Protein 3LJN (pdb70)

Foldseek 3Di:
DLVVLVQLLVCLLVLNLVSNVVSVVVPNQQLDADPQSDGSLLNNLQRPNLPSNLQSLQRDDHPGDHLQHDSLLNNLCVDLSSNVSNLNSVVNNPDQQNPQLDKTQHFDQQQQPGGDTAGIGGNLLSLLRNPDSSLVVLSSQLSNHAQLRQTPQQGGSCPVCVVVVSNNVSVSHPPLVRHDQVGAGPQRHTVLNPCLLVVVVVVVCCVCPRDQQQTNVRDTSLLSDLLSFAVVNLVSLVRPDLVCLCVDPQDDSAAGNLVPHDHHDVDDPDDDVRNVHSRVSSNVSSVVSSVD

Sequence (292 aa):
SDDENEKIHVAARKGQTDEVRRLIETGVSPTIQNRFGCTALHLACKFGCVDTAKYLASVGEVHSLWHGQKPIHLAVANKTDLVVALVEGAKERGQPESLLNECDEREVNEIGSHVKHCKGQTALHWCVGLGPEYLEIKILVQLGASPTAKDKADETPLRAEFRNREALDLDTVPSKSSLRLDYANKQGNSHLHWAILINWEDVARFVEGIDVNEDNEHTVPLYLSVRAAVLLTKELLQKTDVFLIQACPYHNGTTVLPDRVVWLDFVPAAADPSKQEVLQLLQEKLDEVVRS

Solvent-accessible surface area: 14336 Å² total

B-factor: mean 52.55, std 11.76, range [35.55, 120.52]

Radius of gyration: 24.91 Å; Cα contacts (8 Å, |Δi|>4): 444; chains: 1; bounding box: 44×42×80 Å

InterPro domains:
  IPR002110 Ankyrin repeat [PF12796] (20-103)
  IPR002110 Ankyrin repeat [PF12796] (113-189)
  IPR002110 Ankyrin repeat [PS50088] (15-47)
  IPR002110 Ankyrin repeat [PS50088] (133-167)
  IPR002110 Ankyrin repeat [PS50088] (206-238)
  IPR002110 Ankyrin repeat [SM00248] (15-44)
  IPR002110 Ankyrin repeat [SM00248] (48-76)
  IPR002110 Ankyrin repeat [SM00248] (79-108)
  IPR002110 Ankyrin repeat [SM00248] (133-164)
  IPR002110 Ankyrin repeat [SM00248] (168-197)
  IPR002110 Ankyrin repeat [SM00248] (206-235)
  IPR036770 Ankyrin repeat-containing domain superfamily [G3DSA:1.25.40.20] (1-315)
  IPR036770 Ankyrin repeat-containing domain superfamily [SSF48403] (11-260)

CATH classification: 1.25.40.20

Structure (mmCIF, N/CA/C/O backbone):
data_3LJN
#
_entry.id   3LJN
#
_cell.length_a   57.293
_cell.length_b   85.656
_cell.length_c   76.814
_cell.angle_alpha   90.000
_cell.angle_beta   90.000
_cell.angle_gamma   90.000
#
_symmetry.space_group_name_H-M   'P 21 21 2'
#
loop_
_atom_site.group_PDB
_atom_site.id
_atom_site.type_symbol
_atom_site.label_atom_id
_atom_site.label_alt_id
_atom_site.label_comp_id
_atom_site.label_asym_id
_atom_site.label_entity_id
_atom_site.label_seq_id
_atom_site.pdbx_PDB_ins_code
_atom_site.Cartn_x
_atom_site.Cartn_y
_atom_site.Cartn_z
_atom_site.occupancy
_atom_site.B_iso_or_equiv
_atom_site.auth_seq_id
_atom_site.auth_comp_id
_atom_site.auth_asym_id
_atom_site.auth_atom_id
_atom_site.pdbx_PDB_model_num
ATOM 1 N N . SER A 1 16 ? 12.424 7.897 78.592 1.00 93.17 12 SER A N 1
ATOM 2 C CA . SER A 1 16 ? 11.421 6.797 78.670 1.00 89.97 12 SER A CA 1
ATOM 3 C C . SER A 1 16 ? 11.222 6.172 77.269 1.00 85.37 12 SER A C 1
ATOM 4 O O . SER A 1 16 ? 12.024 5.323 76.846 1.00 83.15 12 SER A O 1
ATOM 7 N N . ASP A 1 17 ? 10.168 6.578 76.556 1.00 86.87 13 ASP A N 1
ATOM 8 C CA . ASP A 1 17 ? 10.018 6.238 75.136 1.00 86.88 13 ASP A CA 1
ATOM 9 C C . ASP A 1 17 ? 11.116 6.966 74.341 1.00 85.12 13 ASP A C 1
ATOM 10 O O . ASP A 1 17 ? 11.714 6.395 73.421 1.00 82.89 13 ASP A O 1
ATOM 15 N N . ASP A 1 18 ? 11.373 8.225 74.713 1.00 88.33 14 ASP A N 1
ATOM 16 C CA . ASP A 1 18 ? 12.326 9.093 74.002 1.00 90.75 14 ASP A CA 1
ATOM 17 C C . ASP A 1 18 ? 13.780 8.688 74.258 1.00 86.94 14 ASP A C 1
ATOM 18 O O . ASP A 1 18 ? 14.665 8.980 73.453 1.00 87.71 14 ASP A O 1
ATOM 23 N N . GLU A 1 19 ? 14.018 8.014 75.380 1.00 85.37 15 GLU A N 1
ATOM 24 C CA . GLU A 1 19 ? 15.334 7.469 75.689 1.00 85.46 15 GLU A CA 1
ATOM 25 C C . GLU A 1 19 ? 15.640 6.243 74.840 1.00 79.91 15 GLU A C 1
ATOM 26 O O . GLU A 1 19 ? 16.793 5.863 74.705 1.00 80.73 15 GLU A O 1
ATOM 32 N N . ASN A 1 20 ? 14.608 5.626 74.275 1.00 77.10 16 ASN A N 1
ATOM 33 C CA . ASN A 1 20 ? 14.781 4.469 73.400 1.00 75.34 16 ASN A CA 1
ATOM 34 C C . ASN A 1 20 ? 14.945 4.849 71.935 1.00 74.54 16 ASN A C 1
ATOM 35 O O . ASN A 1 20 ? 15.763 4.257 71.236 1.00 73.49 16 ASN A O 1
ATOM 48 N N . GLU A 1 22 ? 16.282 7.388 70.922 1.00 79.13 18 GLU A N 1
ATOM 49 C CA . GLU A 1 22 ? 17.622 7.944 70.837 1.00 81.70 18 GLU A CA 1
ATOM 50 C C . GLU A 1 22 ? 18.633 6.876 70.511 1.00 77.76 18 GLU A C 1
ATOM 51 O O . GLU A 1 22 ? 19.532 7.106 69.711 1.00 79.34 18 GLU A O 1
ATOM 57 N N . LYS A 1 23 ? 18.485 5.712 71.136 1.00 74.81 19 LYS A N 1
ATOM 58 C CA . LYS A 1 23 ? 19.401 4.597 70.913 1.00 74.25 19 LYS A CA 1
ATOM 59 C C . LYS A 1 23 ? 19.291 4.033 69.502 1.00 72.14 19 LYS A C 1
ATOM 60 O O . LYS A 1 23 ? 20.293 3.756 68.857 1.00 72.64 19 LYS A O 1
ATOM 66 N N . ILE A 1 24 ? 18.068 3.870 69.030 1.00 72.18 20 ILE A N 1
ATOM 67 C CA . ILE A 1 24 ? 17.838 3.194 67.766 1.00 74.49 20 ILE A CA 1
ATOM 68 C C . ILE A 1 24 ? 18.292 4.047 66.568 1.00 76.04 20 ILE A C 1
ATOM 69 O O . ILE A 1 24 ? 18.888 3.537 65.625 1.00 77.47 20 ILE A O 1
ATOM 74 N N . HIS A 1 25 ? 18.025 5.345 66.625 1.00 37.61 21 HIS A N 1
ATOM 75 C CA . HIS A 1 25 ? 18.496 6.308 65.628 1.00 37.35 21 HIS A CA 1
ATOM 76 C C . HIS A 1 25 ? 20.039 6.374 65.559 1.00 38.18 21 HIS A C 1
ATOM 77 O O . HIS A 1 25 ? 20.631 6.488 64.478 1.00 38.11 21 HIS A O 1
ATOM 84 N N . VAL A 1 26 ? 20.686 6.351 66.715 1.00 39.31 22 VAL A N 1
ATOM 85 C CA . VAL A 1 26 ? 22.141 6.353 66.775 1.00 40.60 22 VAL A CA 1
ATOM 86 C C . VAL A 1 26 ? 22.715 5.137 66.069 1.00 40.58 22 VAL A C 1
ATOM 87 O O . VAL A 1 26 ? 23.672 5.234 65.301 1.00 41.21 22 VAL A O 1
ATOM 91 N N . ALA A 1 27 ? 22.123 3.987 66.361 1.00 40.15 23 ALA A N 1
ATOM 92 C CA . ALA A 1 27 ? 22.582 2.719 65.839 1.00 40.42 23 ALA A CA 1
ATOM 93 C C . ALA A 1 27 ? 22.358 2.683 64.335 1.00 39.54 23 ALA A C 1
ATOM 94 O O . ALA A 1 27 ? 23.227 2.229 63.580 1.00 40.26 23 ALA A O 1
ATOM 96 N N . ALA A 1 28 ? 21.199 3.175 63.897 1.00 38.31 24 ALA A N 1
ATOM 97 C CA . ALA A 1 28 ? 20.901 3.269 62.467 1.00 37.74 24 ALA A CA 1
ATOM 98 C C . ALA A 1 28 ? 21.963 4.124 61.782 1.00 38.41 24 ALA A C 1
ATOM 99 O O . ALA A 1 28 ? 22.536 3.755 60.760 1.00 38.93 24 ALA A O 1
ATOM 101 N N . ARG A 1 29 ? 22.252 5.266 62.366 1.00 38.73 25 ARG A N 1
ATOM 102 C CA . ARG A 1 29 ? 23.252 6.149 61.802 1.00 39.71 25 ARG A CA 1
ATOM 103 C C . ARG A 1 29 ? 24.610 5.468 61.622 1.00 41.20 25 ARG A C 1
ATOM 104 O O . ARG A 1 29 ? 25.298 5.711 60.628 1.00 42.04 25 ARG A O 1
ATOM 112 N N . LYS A 1 30 ? 24.990 4.614 62.575 1.00 41.82 26 LYS A N 1
ATOM 113 C CA . LYS A 1 30 ? 26.315 3.985 62.571 1.00 43.68 26 LYS A CA 1
ATOM 114 C C . LYS A 1 30 ? 26.397 2.630 61.844 1.00 43.84 26 LYS A C 1
ATOM 115 O O . LYS A 1 30 ? 27.466 2.014 61.803 1.00 45.62 26 LYS A O 1
ATOM 121 N N . GLY A 1 31 ? 25.292 2.180 61.248 1.00 42.34 27 GLY A N 1
ATOM 122 C CA . GLY A 1 31 ? 25.262 0.890 60.563 1.00 42.69 27 GLY A CA 1
ATOM 123 C C . GLY A 1 31 ? 25.432 -0.259 61.541 1.00 43.40 27 GLY A C 1
ATOM 124 O O . GLY A 1 31 ? 26.169 -1.219 61.279 1.00 44.89 27 GLY A O 1
ATOM 125 N N . GLN A 1 32 ? 24.751 -0.142 62.681 1.00 42.60 28 GLN A N 1
ATOM 126 C CA . GLN A 1 32 ? 24.804 -1.132 63.743 1.00 43.38 28 GLN A CA 1
ATOM 127 C C . GLN A 1 32 ? 23.535 -2.008 63.675 1.00 42.38 28 GLN A C 1
ATOM 128 O O . GLN A 1 32 ? 22.606 -1.858 64.479 1.00 41.59 28 GLN A O 1
ATOM 134 N N . THR A 1 33 ? 23.509 -2.918 62.697 1.00 42.77 29 THR A N 1
ATOM 135 C CA . THR A 1 33 ? 22.334 -3.766 62.445 1.00 42.24 29 THR A CA 1
ATOM 136 C C . THR A 1 33 ? 22.073 -4.689 63.613 1.00 42.95 29 THR A C 1
ATOM 137 O O . THR A 1 33 ? 20.935 -4.859 64.050 1.00 42.31 29 THR A O 1
ATOM 141 N N . ASP A 1 34 ? 23.147 -5.324 64.073 1.00 44.62 30 ASP A N 1
ATOM 142 C CA . ASP A 1 34 ? 23.175 -6.058 65.332 1.00 45.73 30 ASP A CA 1
ATOM 143 C C . ASP A 1 34 ? 22.339 -5.316 66.362 1.00 44.69 30 ASP A C 1
ATOM 144 O O . ASP A 1 34 ? 21.333 -5.820 66.831 1.00 44.55 30 ASP A O 1
ATOM 149 N N . GLU A 1 35 ? 22.739 -4.082 66.648 1.00 44.19 31 GLU A N 1
ATOM 150 C CA . GLU A 1 35 ? 22.223 -3.323 67.786 1.00 43.83 31 GLU A CA 1
ATOM 151 C C . GLU A 1 35 ? 20.794 -2.850 67.578 1.00 42.20 31 GLU A C 1
ATOM 152 O O . GLU A 1 35 ? 20.054 -2.735 68.538 1.00 42.29 31 GLU A O 1
ATOM 158 N N . VAL A 1 36 ? 20.432 -2.580 66.324 1.00 41.06 32 VAL A N 1
ATOM 159 C CA . VAL A 1 36 ? 19.061 -2.218 65.905 1.00 39.84 32 VAL A CA 1
ATOM 160 C C . VAL A 1 36 ? 18.085 -3.402 66.004 1.00 40.32 32 VAL A C 1
ATOM 161 O O . VAL A 1 36 ? 16.959 -3.260 66.481 1.00 40.14 32 VAL A O 1
ATOM 165 N N . ARG A 1 37 ? 18.526 -4.563 65.522 1.00 41.21 33 ARG A N 1
ATOM 166 C CA . ARG A 1 37 ? 17.772 -5.806 65.640 1.00 42.15 33 ARG A CA 1
ATOM 167 C C . ARG A 1 37 ? 17.451 -6.069 67.098 1.00 42.98 33 ARG A C 1
ATOM 168 O O . ARG A 1 37 ? 16.338 -6.425 67.456 1.00 43.36 33 ARG A O 1
ATOM 176 N N . ARG A 1 38 ? 18.476 -5.913 67.926 1.00 43.63 34 ARG A N 1
ATOM 177 C CA . ARG A 1 38 ? 18.381 -6.124 69.352 1.00 44.79 34 ARG A CA 1
ATOM 178 C C . ARG A 1 38 ? 17.321 -5.211 69.966 1.00 44.12 34 ARG A C 1
ATOM 179 O O . ARG A 1 38 ? 16.504 -5.660 70.747 1.00 45.05 34 ARG A O 1
ATOM 187 N N . LEU A 1 39 ? 17.317 -3.937 69.604 1.00 42.77 35 LEU A N 1
ATOM 188 C CA . LEU A 1 39 ? 16.338 -3.012 70.148 1.00 42.38 35 LEU A CA 1
ATOM 189 C C . LEU A 1 39 ? 14.907 -3.388 69.716 1.00 42.24 35 LEU A C 1
ATOM 190 O O . LEU A 1 39 ? 13.963 -3.299 70.506 1.00 42.98 35 LEU A O 1
ATOM 195 N N . ILE A 1 40 ? 14.766 -3.819 68.464 1.00 41.64 36 ILE A N 1
ATOM 196 C CA . ILE A 1 40 ? 13.472 -4.185 67.890 1.00 41.83 36 ILE A CA 1
ATOM 197 C C . ILE A 1 40 ? 12.942 -5.521 68.420 1.00 43.52 36 ILE A C 1
ATOM 198 O O . ILE A 1 40 ? 11.763 -5.648 68.705 1.00 44.36 36 ILE A O 1
ATOM 203 N N . GLU A 1 41 ? 13.805 -6.517 68.545 1.00 44.32 37 GLU A N 1
ATOM 204 C CA . GLU A 1 41 ? 13.415 -7.755 69.209 1.00 46.23 37 GLU A CA 1
ATOM 205 C C . GLU A 1 41 ? 12.893 -7.481 70.618 1.00 47.20 37 GLU A C 1
ATOM 206 O O . GLU A 1 41 ? 11.883 -8.040 71.013 1.00 48.62 37 GLU A O 1
ATOM 212 N N . THR A 1 42 ? 13.559 -6.602 71.356 1.00 46.72 38 THR A N 1
ATOM 213 C CA . THR A 1 42 ? 13.104 -6.230 72.693 1.00 47.85 38 THR A CA 1
ATOM 214 C C . THR A 1 42 ? 11.941 -5.202 72.706 1.00 47.37 38 THR A C 1
ATOM 215 O O . THR A 1 42 ? 11.536 -4.737 73.769 1.00 48.41 38 THR A O 1
ATOM 219 N N . GLY A 1 43 ? 11.419 -4.835 71.539 1.00 46.11 39 GLY A N 1
ATOM 220 C CA . GLY A 1 43 ? 10.135 -4.147 71.460 1.00 46.27 39 GLY A CA 1
ATOM 221 C C . GLY A 1 43 ? 10.128 -2.637 71.311 1.00 45.01 39 GLY A C 1
ATOM 222 O O . GLY A 1 43 ? 9.119 -1.997 71.598 1.00 45.67 39 GLY A O 1
ATOM 223 N N . VAL A 1 44 ? 11.239 -2.054 70.879 1.00 43.52 40 VAL A N 1
ATOM 224 C CA . VAL A 1 44 ? 11.241 -0.656 70.422 1.00 42.33 40 VAL A CA 1
ATOM 225 C C . VAL A 1 44 ? 10.606 -0.626 69.031 1.00 41.56 40 VAL A C 1
ATOM 226 O O . VAL A 1 44 ? 11.094 -1.302 68.119 1.00 41.00 40 VAL A O 1
ATOM 230 N N . SER A 1 45 ? 9.531 0.125 68.835 1.00 41.84 41 SER A N 1
ATOM 231 C CA . SER A 1 45 ? 8.908 0.128 67.506 1.00 41.51 41 SER A CA 1
ATOM 232 C C . SER A 1 45 ? 9.862 0.723 66.452 1.00 39.91 41 SER A C 1
ATOM 233 O O . SER A 1 45 ? 10.428 1.794 66.667 1.00 39.21 41 SER A O 1
ATOM 236 N N . PRO A 1 46 ? 10.018 0.047 65.302 1.00 39.64 42 PRO A N 1
ATOM 237 C CA . PRO A 1 46 ? 10.980 0.468 64.281 1.00 38.48 42 PRO A CA 1
ATOM 238 C C . PRO A 1 46 ? 10.785 1.882 63.760 1.00 37.93 42 PRO A C 1
ATOM 239 O O . PRO A 1 46 ? 11.766 2.580 63.529 1.00 37.10 42 PRO A O 1
ATOM 243 N N . THR A 1 47 ? 9.531 2.283 63.568 1.00 38.70 43 THR A N 1
ATOM 244 C CA . THR A 1 47 ? 9.197 3.529 62.883 1.00 38.58 43 THR A CA 1
ATOM 245 C C . THR A 1 47 ? 9.044 4.727 63.842 1.00 38.69 43 THR A C 1
ATOM 246 O O . THR A 1 47 ? 8.293 5.662 63.563 1.00 39.29 43 THR A O 1
ATOM 250 N N . ILE A 1 48 ? 9.777 4.708 64.951 1.00 38.40 44 ILE A N 1
ATOM 251 C CA . ILE A 1 48 ? 9.617 5.693 66.013 1.00 38.94 44 ILE A CA 1
ATOM 252 C C . ILE A 1 48 ? 10.330 7.006 65.635 1.00 38.38 44 ILE A C 1
ATOM 253 O O . ILE A 1 48 ? 11.494 6.999 65.230 1.00 37.51 44 ILE A O 1
ATOM 258 N N . GLN A 1 49 ? 9.625 8.130 65.776 1.00 39.18 45 GLN A N 1
ATOM 259 C CA . GLN A 1 49 ? 10.074 9.388 65.173 1.00 38.97 45 GLN A CA 1
ATOM 260 C C . GLN A 1 49 ? 10.568 10.399 66.180 1.00 39.57 45 GLN A C 1
ATOM 261 O O . GLN A 1 49 ? 10.306 10.280 67.369 1.00 40.40 45 GLN A O 1
ATOM 267 N N . ASN A 1 50 ? 11.342 11.362 65.672 1.00 39.37 46 ASN A N 1
ATOM 268 C CA . ASN A 1 50 ? 11.841 12.470 66.452 1.00 40.26 46 ASN A CA 1
ATOM 269 C C . ASN A 1 50 ? 11.045 13.659 65.991 1.00 41.23 46 ASN A C 1
ATOM 270 O O . ASN A 1 50 ? 10.340 13.537 65.011 1.00 41.05 46 ASN A O 1
ATOM 275 N N . ARG A 1 51 ? 11.138 14.798 66.670 1.00 42.55 47 ARG A N 1
ATOM 276 C CA . ARG A 1 51 ? 10.211 15.913 66.396 1.00 43.94 47 ARG A CA 1
ATOM 277 C C . ARG A 1 51 ? 10.081 16.342 64.926 1.00 43.64 47 ARG A C 1
ATOM 278 O O . ARG A 1 51 ? 9.093 16.963 64.578 1.00 44.83 47 ARG A O 1
ATOM 286 N N . PHE A 1 52 ? 11.064 16.004 64.084 1.00 42.36 48 PHE A N 1
ATOM 287 C CA . PHE A 1 52 ? 11.049 16.307 62.637 1.00 42.22 48 PHE A CA 1
ATOM 288 C C . PHE A 1 52 ? 10.546 15.153 61.756 1.00 41.29 48 PHE A C 1
ATOM 289 O O . PHE A 1 52 ? 10.713 15.179 60.535 1.00 41.15 48 PHE A O 1
ATOM 297 N N . GLY A 1 53 ? 9.950 14.139 62.362 1.00 40.94 49 GLY A N 1
ATOM 298 C CA . GLY A 1 53 ? 9.510 12.974 61.617 1.00 40.35 49 GLY A CA 1
ATOM 299 C C . GLY A 1 53 ? 10.622 12.109 61.044 1.00 39.00 49 GLY A C 1
ATOM 300 O O . GLY A 1 53 ? 10.387 11.319 60.138 1.00 38.78 49 GLY A O 1
ATOM 301 N N . CYS A 1 54 ? 11.836 12.239 61.561 1.00 38.43 50 CYS A N 1
ATOM 302 C CA . CYS A 1 54 ? 12.926 11.365 61.129 1.00 37.49 50 CYS A CA 1
ATOM 303 C C . CYS A 1 54 ? 12.827 10.018 61.847 1.00 36.93 50 CYS A C 1
ATOM 304 O O . CYS A 1 54 ? 12.433 9.955 63.018 1.00 37.23 50 CYS A O 1
ATOM 307 N N . THR A 1 55 ? 13.158 8.950 61.125 1.00 36.41 51 THR A N 1
ATOM 308 C CA . THR A 1 55 ? 13.142 7.601 61.674 1.00 36.10 51 THR A CA 1
ATOM 309 C C . THR A 1 55 ? 14.433 6.907 61.316 1.00 35.69 51 THR A C 1
ATOM 310 O O . THR A 1 55 ? 15.218 7.406 60.509 1.00 35.71 51 THR A O 1
ATOM 314 N N . ALA A 1 56 ? 14.637 5.736 61.901 1.00 35.60 52 ALA A N 1
ATOM 315 C CA . ALA A 1 56 ? 15.859 4.984 61.699 1.00 35.55 52 ALA A CA 1
ATOM 316 C C . ALA A 1 56 ? 16.128 4.781 60.233 1.00 35.62 52 ALA A C 1
ATOM 317 O O . ALA A 1 56 ? 17.253 4.917 59.794 1.00 35.83 52 ALA A O 1
ATOM 319 N N . LEU A 1 57 ? 15.099 4.451 59.472 1.00 35.79 53 LEU A N 1
ATOM 320 C CA . LEU A 1 57 ? 15.302 4.129 58.074 1.00 36.22 53 LEU A CA 1
ATOM 321 C C . LEU A 1 57 ? 15.749 5.356 57.264 1.00 36.40 53 LEU A C 1
ATOM 322 O O . LEU A 1 57 ? 16.661 5.270 56.447 1.00 36.84 53 LEU A O 1
ATOM 327 N N . HIS A 1 58 ? 15.110 6.498 57.488 1.00 36.33 54 HIS A N 1
ATOM 328 C CA . HIS A 1 58 ? 15.560 7.732 56.876 1.00 36.70 54 HIS A CA 1
ATOM 329 C C . HIS A 1 58 ? 17.072 7.863 57.061 1.00 36.76 54 HIS A C 1
ATOM 330 O O . HIS A 1 58 ? 17.797 8.151 56.111 1.00 37.43 54 HIS A O 1
ATOM 337 N N . LEU A 1 59 ? 17.524 7.642 58.297 1.00 36.39 55 LEU A N 1
ATOM 338 C CA . LEU A 1 59 ? 18.937 7.821 58.680 1.00 36.83 55 LEU A CA 1
ATOM 339 C C . LEU A 1 59 ? 19.869 6.777 58.076 1.00 37.31 55 LEU A C 1
ATOM 340 O O . LEU A 1 59 ? 20.997 7.086 57.700 1.00 38.20 55 LEU A O 1
ATOM 345 N N . ALA A 1 60 ? 19.400 5.541 58.000 1.00 37.01 56 ALA A N 1
ATOM 346 C CA . ALA A 1 60 ? 20.138 4.494 57.331 1.00 37.72 56 ALA A CA 1
ATOM 347 C C . ALA A 1 60 ? 20.358 4.887 55.872 1.00 38.51 56 ALA A C 1
ATOM 348 O O . ALA A 1 60 ? 21.472 4.788 55.359 1.00 39.58 56 ALA A O 1
ATOM 350 N N . CYS A 1 61 ? 19.309 5.365 55.212 1.00 38.30 57 CYS A N 1
ATOM 351 C CA . CYS A 1 61 ? 19.406 5.731 53.806 1.00 39.33 57 CYS A CA 1
ATOM 352 C C . CYS A 1 61 ? 20.284 6.942 53.545 1.00 40.02 57 CYS A C 1
ATOM 353 O O . CYS A 1 61 ? 20.925 7.035 52.511 1.00 41.31 57 CYS A O 1
ATOM 356 N N . LYS A 1 62 ? 20.316 7.877 54.477 1.00 39.48 58 LYS A N 1
ATOM 357 C CA . LYS A 1 62 ? 21.158 9.041 54.319 1.00 40.42 58 LYS A CA 1
ATOM 358 C C . LYS A 1 62 ? 22.622 8.654 54.449 1.00 41.45 58 LYS A C 1
ATOM 359 O O . LYS A 1 62 ? 23.478 9.220 53.766 1.00 42.93 58 LYS A O 1
ATOM 365 N N . PHE A 1 63 ? 22.904 7.675 55.307 1.00 40.98 59 PHE A N 1
ATOM 366 C CA . PHE A 1 63 ? 24.282 7.376 55.697 1.00 42.20 59 PHE A CA 1
ATOM 367 C C . PHE A 1 63 ? 24.923 6.128 55.070 1.00 43.18 59 PHE A C 1
ATOM 368 O O . PHE A 1 63 ? 26.035 5.763 55.462 1.00 44.41 59 PHE A O 1
ATOM 376 N N . GLY A 1 64 ? 24.281 5.503 54.085 1.00 43.04 60 GLY A N 1
ATOM 377 C CA . GLY A 1 64 ? 24.856 4.309 53.456 1.00 44.28 60 GLY A CA 1
ATOM 378 C C . GLY A 1 64 ? 24.150 3.142 54.090 1.00 43.20 60 GLY A C 1
ATOM 379 O O . GLY A 1 64 ? 22.982 2.919 53.785 1.00 42.29 60 GLY A O 1
ATOM 380 N N . CYS A 1 65 ? 24.823 2.409 54.977 1.00 43.56 61 CYS A N 1
ATOM 381 C CA . CYS A 1 65 ? 24.170 1.379 55.824 1.00 42.64 61 CYS A CA 1
ATOM 382 C C . CYS A 1 65 ? 23.251 0.409 55.070 1.00 42.57 61 CYS A C 1
ATOM 383 O O . CYS A 1 65 ? 22.076 0.234 55.426 1.00 41.37 61 CYS A O 1
ATOM 386 N N . VAL A 1 66 ? 23.803 -0.218 54.031 1.00 44.21 62 VAL A N 1
ATOM 387 C CA . VAL A 1 66 ? 23.036 -1.114 53.163 1.00 44.72 62 VAL A CA 1
ATOM 388 C C . VAL A 1 66 ? 22.294 -2.201 53.938 1.00 44.17 62 VAL A C 1
ATOM 389 O O . VAL A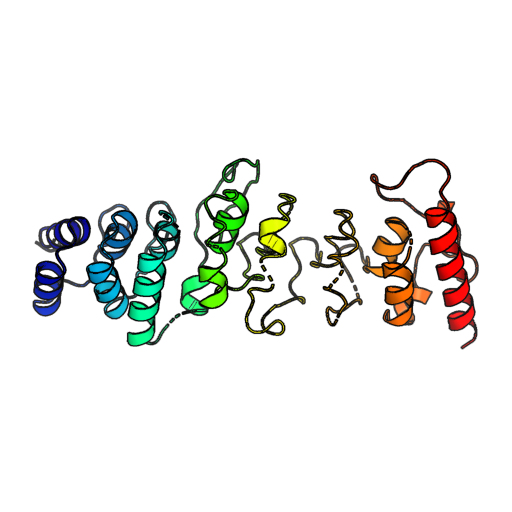 1 66 ? 21.102 -2.410 53.715 1.00 43.65 62 VAL A O 1
ATOM 393 N N . ASP A 1 67 ? 22.994 -2.860 54.860 1.00 44.57 63 ASP A N 1
ATOM 394 C CA . ASP A 1 67 ? 22.459 -4.021 55.583 1.00 44.57 63 ASP A CA 1
ATOM 395 C C . ASP A 1 67 ? 21.418 -3.629 56.640 1.00 42.78 63 ASP A C 1
ATOM 396 O O . ASP A 1 67 ? 20.362 -4.259 56.734 1.00 42.61 63 ASP A O 1
ATOM 401 N N . THR A 1 68 ? 21.704 -2.582 57.413 1.00 41.75 64 THR A N 1
ATOM 402 C CA . THR A 1 68 ? 20.722 -1.977 58.318 1.00 40.26 64 THR A CA 1
ATOM 403 C C . THR A 1 68 ? 19.461 -1.535 57.570 1.00 39.58 64 THR A C 1
ATOM 404 O O . THR A 1 68 ? 18.342 -1.710 58.065 1.00 39.05 64 THR A O 1
ATOM 408 N N . ALA A 1 69 ? 19.641 -0.951 56.383 1.00 39.89 65 ALA A N 1
ATOM 409 C CA . ALA A 1 69 ? 18.513 -0.487 55.568 1.00 39.66 65 ALA A CA 1
ATOM 410 C C . ALA A 1 69 ? 17.675 -1.666 55.107 1.00 40.54 65 ALA A C 1
ATOM 411 O O . ALA A 1 69 ? 16.460 -1.676 55.283 1.00 40.29 65 ALA A O 1
ATOM 413 N N . LYS A 1 70 ? 18.346 -2.663 54.530 1.00 41.90 66 LYS A N 1
ATOM 414 C CA . LYS A 1 70 ? 17.709 -3.911 54.138 1.00 43.17 66 LYS A CA 1
ATOM 415 C C . LYS A 1 70 ? 16.872 -4.472 55.276 1.00 42.69 66 LYS A C 1
ATOM 416 O O . LYS A 1 70 ? 15.710 -4.835 55.080 1.00 43.22 66 LYS A O 1
ATOM 422 N N . TYR A 1 71 ? 17.450 -4.529 56.468 1.00 41.98 67 TYR A N 1
ATOM 423 C CA . TYR A 1 71 ? 16.699 -5.006 57.606 1.00 41.73 67 TYR A CA 1
ATOM 424 C C . TYR A 1 71 ? 15.501 -4.123 57.931 1.00 40.75 67 TYR A C 1
ATOM 425 O O . TYR A 1 71 ? 14.378 -4.599 57.919 1.00 41.40 67 TYR A O 1
ATOM 434 N N . LEU A 1 72 ? 15.729 -2.851 58.234 1.00 39.50 68 LEU A N 1
ATOM 435 C CA . LEU A 1 72 ? 14.621 -1.961 58.650 1.00 38.79 68 LEU A CA 1
ATOM 436 C C . LEU A 1 72 ? 13.486 -1.880 57.613 1.00 39.51 68 LEU A C 1
ATOM 437 O O . LEU A 1 72 ? 12.322 -1.755 57.987 1.00 39.75 68 LEU A O 1
ATOM 442 N N . ALA A 1 73 ? 13.830 -1.956 56.323 1.00 40.18 69 ALA A N 1
ATOM 443 C CA . ALA A 1 73 ? 12.837 -1.972 55.249 1.00 41.35 69 ALA A CA 1
ATOM 444 C C . ALA A 1 73 ? 11.900 -3.183 55.355 1.00 42.78 69 ALA A C 1
ATOM 445 O O . ALA A 1 73 ? 10.749 -3.137 54.924 1.00 43.88 69 ALA A O 1
ATOM 447 N N . SER A 1 74 ? 12.399 -4.267 55.925 1.00 43.08 70 SER A N 1
ATOM 448 C CA . SER A 1 74 ? 11.618 -5.486 56.043 1.00 44.73 70 SER A CA 1
ATOM 449 C C . SER A 1 74 ? 10.679 -5.490 57.256 1.00 44.60 70 SER A C 1
ATOM 450 O O . SER A 1 74 ? 9.761 -6.306 57.328 1.00 46.25 70 SER A O 1
ATOM 453 N N . VAL A 1 75 ? 10.901 -4.594 58.207 1.00 42.98 71 VAL A N 1
ATOM 454 C CA . VAL A 1 75 ? 10.169 -4.642 59.476 1.00 43.06 71 VAL A CA 1
ATOM 455 C C . VAL A 1 75 ? 9.086 -3.568 59.602 1.00 42.97 71 VAL A C 1
ATOM 456 O O . VAL A 1 75 ? 8.128 -3.738 60.365 1.00 43.88 71 VAL A O 1
ATOM 460 N N . GLY A 1 76 ? 9.236 -2.469 58.861 1.00 42.17 72 GLY A N 1
ATOM 461 C CA . GLY A 1 76 ? 8.342 -1.325 59.012 1.00 42.15 72 GLY A CA 1
ATOM 462 C C . GLY A 1 76 ? 8.271 -0.366 57.839 1.00 42.11 72 GLY A C 1
ATOM 463 O O . GLY A 1 76 ? 9.295 0.157 57.376 1.00 41.01 72 GLY A O 1
ATOM 464 N N . GLU A 1 77 ? 7.044 -0.139 57.372 1.00 43.64 73 GLU A N 1
ATOM 465 C CA . GLU A 1 77 ? 6.743 0.916 56.410 1.00 44.00 73 GLU A CA 1
ATOM 466 C C . GLU A 1 77 ? 6.778 2.275 57.135 1.00 42.87 73 GLU A C 1
ATOM 467 O O . GLU A 1 77 ? 6.001 2.504 58.090 1.00 43.32 73 GLU A O 1
ATOM 473 N N . VAL A 1 78 ? 7.682 3.161 56.699 1.00 41.72 74 VAL A N 1
ATOM 474 C CA . VAL A 1 78 ? 7.771 4.522 57.237 1.00 40.98 74 VAL A CA 1
ATOM 475 C C . VAL A 1 78 ? 6.616 5.369 56.722 1.00 42.51 74 VAL A C 1
ATOM 476 O O . VAL A 1 78 ? 6.485 5.540 55.524 1.00 43.43 74 VAL A O 1
ATOM 480 N N . HIS A 1 79 ? 5.795 5.897 57.633 1.00 43.07 75 HIS A N 1
ATOM 481 C CA . HIS A 1 79 ? 4.649 6.768 57.287 1.00 44.88 75 HIS A CA 1
ATOM 482 C C . HIS A 1 79 ? 4.841 8.221 57.694 1.00 44.50 75 HIS A C 1
ATOM 483 O O . HIS A 1 79 ? 3.885 8.914 58.014 1.00 45.96 75 HIS A O 1
ATOM 490 N N . SER A 1 80 ? 6.075 8.684 57.703 1.00 42.84 76 SER A N 1
ATOM 491 C CA . SER A 1 80 ? 6.344 10.065 58.032 1.00 42.72 76 SER A CA 1
ATOM 492 C C . SER A 1 80 ? 7.343 10.595 57.044 1.00 42.13 76 SER A C 1
ATOM 493 O O . SER A 1 80 ? 8.028 9.835 56.368 1.00 41.47 76 SER A O 1
ATOM 496 N N . LEU A 1 81 ? 7.422 11.914 56.981 1.00 42.64 77 LEU A N 1
ATOM 497 C CA . LEU A 1 81 ? 8.262 12.603 56.027 1.00 42.60 77 LEU A CA 1
ATOM 498 C C . LEU A 1 81 ? 9.296 13.396 56.805 1.00 41.72 77 LEU A C 1
ATOM 499 O O . LEU A 1 81 ? 9.003 13.907 57.880 1.00 41.89 77 LEU A O 1
ATOM 504 N N . TRP A 1 82 ? 10.507 13.483 56.273 1.00 41.10 78 TRP A N 1
ATOM 505 C CA . TRP A 1 82 ? 11.557 14.253 56.905 1.00 40.70 78 TRP A CA 1
ATOM 506 C C . TRP A 1 82 ? 12.019 15.304 55.918 1.00 41.74 78 TRP A C 1
ATOM 507 O O . TRP A 1 82 ? 12.529 14.983 54.849 1.00 41.87 78 TRP A O 1
ATOM 518 N N . HIS A 1 83 ? 11.829 16.568 56.281 1.00 42.78 79 HIS A N 1
ATOM 519 C CA . HIS A 1 83 ? 11.977 17.660 55.339 1.00 44.26 79 HIS A CA 1
ATOM 520 C C . HIS A 1 83 ? 11.250 17.256 54.053 1.00 45.02 79 HIS A C 1
ATOM 521 O O . HIS A 1 83 ? 11.772 17.411 52.963 1.00 45.71 79 HIS A O 1
ATOM 528 N N . GLY A 1 84 ? 10.054 16.694 54.199 1.00 45.18 80 GLY A N 1
ATOM 529 C CA . GLY A 1 84 ? 9.209 16.355 53.057 1.00 46.43 80 GLY A CA 1
ATOM 530 C C . GLY A 1 84 ? 9.563 15.081 52.327 1.00 45.74 80 GLY A C 1
ATOM 531 O O . GLY A 1 84 ? 8.994 14.786 51.298 1.00 47.04 80 GLY A O 1
ATOM 532 N N . GLN A 1 85 ? 10.478 14.296 52.862 1.00 43.99 81 GLN A N 1
ATOM 533 C CA . GLN A 1 85 ? 10.971 13.141 52.122 1.00 43.59 81 GLN A CA 1
ATOM 534 C C . GLN A 1 85 ? 10.827 11.813 52.841 1.00 42.34 81 GLN A C 1
ATOM 535 O O . GLN A 1 85 ? 10.803 11.739 54.068 1.00 41.31 81 GLN A O 1
ATOM 541 N N . LYS A 1 86 ? 10.741 10.768 52.032 1.00 42.74 82 LYS A N 1
ATOM 542 C CA . LYS A 1 86 ? 10.589 9.409 52.477 1.00 42.02 82 LYS A CA 1
ATOM 543 C C . LYS A 1 86 ? 11.921 8.727 52.203 1.00 41.28 82 LYS A C 1
ATOM 544 O O . LYS A 1 86 ? 12.625 9.137 51.298 1.00 41.93 82 LYS A O 1
ATOM 550 N N . PRO A 1 87 ? 12.265 7.663 52.947 1.00 40.25 83 PRO A N 1
ATOM 551 C CA . PRO A 1 87 ? 13.598 7.043 52.840 1.00 39.75 83 PRO A CA 1
ATOM 552 C C . PRO A 1 87 ? 14.078 6.625 51.446 1.00 40.99 83 PRO A C 1
ATOM 553 O O . PRO A 1 87 ? 15.285 6.615 51.203 1.00 41.02 83 PRO A O 1
ATOM 557 N N . ILE A 1 88 ? 13.169 6.284 50.538 1.00 42.35 84 ILE A N 1
ATOM 558 C CA . ILE A 1 88 ? 13.579 6.028 49.158 1.00 43.94 84 ILE A CA 1
ATOM 559 C C . ILE A 1 88 ? 14.174 7.291 48.526 1.00 44.56 84 ILE A C 1
ATOM 560 O O . ILE A 1 88 ? 15.197 7.217 47.842 1.00 45.30 84 ILE A O 1
ATOM 565 N N . HIS A 1 89 ? 13.536 8.442 48.742 1.00 44.55 85 HIS A N 1
ATOM 566 C CA . HIS A 1 89 ? 13.949 9.668 48.086 1.00 45.53 85 HIS A CA 1
ATOM 567 C C . HIS A 1 89 ? 15.358 10.039 48.484 1.00 44.78 85 HIS A C 1
ATOM 568 O O . HIS A 1 89 ? 16.116 10.544 47.654 1.00 46.04 85 HIS A O 1
ATOM 575 N N . LEU A 1 90 ? 15.700 9.824 49.756 1.00 43.07 86 LEU A N 1
ATOM 576 C CA . LEU A 1 90 ? 17.039 10.160 50.259 1.00 42.64 86 LEU A CA 1
ATOM 577 C C . LEU A 1 90 ? 18.095 9.196 49.763 1.00 43.17 86 LEU A C 1
ATOM 578 O O . LEU A 1 90 ? 19.260 9.563 49.629 1.00 43.84 86 LEU A O 1
ATOM 583 N N . ALA A 1 91 ? 17.694 7.953 49.533 1.00 57.80 87 ALA A N 1
ATOM 584 C CA . ALA A 1 91 ? 18.604 6.952 48.989 1.00 57.74 87 ALA A CA 1
ATOM 585 C C . ALA A 1 91 ? 19.021 7.309 47.565 1.00 57.99 87 ALA A C 1
ATOM 586 O O . ALA A 1 91 ? 20.153 7.047 47.156 1.00 59.30 87 ALA A O 1
ATOM 588 N N . VAL A 1 92 ? 18.100 7.918 46.824 1.00 57.08 88 VAL A N 1
ATOM 589 C CA . VAL A 1 92 ? 18.312 8.192 45.417 1.00 57.34 88 VAL A CA 1
ATOM 590 C C . VAL A 1 92 ? 19.262 9.354 45.254 1.00 59.34 88 VAL A C 1
ATOM 591 O O . VAL A 1 92 ? 20.215 9.273 44.495 1.00 60.71 88 VAL A O 1
ATOM 603 N N . ALA A 1 94 ? 21.445 10.261 47.322 1.00 64.21 90 ALA A N 1
ATOM 604 C CA . ALA A 1 94 ? 22.765 9.779 47.734 1.00 66.48 90 ALA A CA 1
ATOM 605 C C . ALA A 1 94 ? 23.525 9.107 46.572 1.00 67.04 90 ALA A C 1
ATOM 606 O O . ALA A 1 94 ? 24.743 9.011 46.606 1.00 69.79 90 ALA A O 1
ATOM 608 N N . ASN A 1 95 ? 22.805 8.632 45.559 1.00 64.97 91 ASN A N 1
ATOM 609 C CA . ASN A 1 95 ? 23.415 8.079 44.344 1.00 65.95 91 ASN A CA 1
ATOM 610 C C . ASN A 1 95 ? 24.333 6.870 44.577 1.00 67.22 91 ASN A C 1
ATOM 611 O O . ASN A 1 95 ? 25.285 6.655 43.833 1.00 69.61 91 ASN A O 1
ATOM 616 N N . LYS A 1 96 ? 24.040 6.087 45.609 1.00 65.93 92 LYS A N 1
ATOM 617 C CA . LYS A 1 96 ? 24.684 4.787 45.813 1.00 66.70 92 LYS A CA 1
ATOM 618 C C . LYS A 1 96 ? 23.642 3.711 45.537 1.00 64.09 92 LYS A C 1
ATOM 619 O O . LYS A 1 96 ? 22.662 3.578 46.277 1.00 61.92 92 LYS A O 1
ATOM 625 N N . THR A 1 97 ? 23.879 2.939 44.478 1.00 64.88 93 THR A N 1
ATOM 626 C CA . THR A 1 97 ? 22.851 2.092 43.875 1.00 63.16 93 THR A CA 1
ATOM 627 C C . THR A 1 97 ? 22.524 0.843 44.688 1.00 62.09 93 THR A C 1
ATOM 628 O O . THR A 1 97 ? 21.375 0.400 44.691 1.00 60.23 93 THR A O 1
ATOM 632 N N . ASP A 1 98 ? 23.516 0.274 45.370 1.00 63.56 94 ASP A N 1
ATOM 633 C CA . ASP A 1 98 ? 23.290 -0.952 46.151 1.00 62.82 94 ASP A CA 1
ATOM 634 C C . ASP A 1 98 ? 22.279 -0.725 47.265 1.00 60.47 94 ASP A C 1
ATOM 635 O O . ASP A 1 98 ? 21.476 -1.608 47.570 1.00 59.19 94 ASP A O 1
ATOM 640 N N . LEU A 1 99 ? 22.297 0.472 47.841 1.00 60.34 95 LEU A N 1
ATOM 641 C CA . LEU A 1 99 ? 21.363 0.836 48.908 1.00 58.76 95 LEU A CA 1
ATOM 642 C C . LEU A 1 99 ? 19.914 0.892 48.437 1.00 56.74 95 LEU A C 1
ATOM 643 O O . LEU A 1 99 ? 18.998 0.671 49.211 1.00 55.62 95 LEU A O 1
ATOM 648 N N . VAL A 1 100 ? 19.713 1.198 47.170 1.00 56.70 96 VAL A N 1
ATOM 649 C CA . VAL A 1 100 ? 18.379 1.239 46.609 1.00 55.35 96 VAL A CA 1
ATOM 650 C C . VAL A 1 100 ? 17.860 -0.169 46.362 1.00 55.15 96 VAL A C 1
ATOM 651 O O . VAL A 1 100 ? 16.673 -0.433 46.543 1.00 54.24 96 VAL A O 1
ATOM 655 N N . VAL A 1 101 ? 18.736 -1.080 45.952 1.00 56.43 97 VAL A N 1
ATOM 656 C CA . VAL A 1 101 ? 18.321 -2.476 45.794 1.00 56.70 97 VAL A CA 1
ATOM 657 C C . VAL A 1 101 ? 17.984 -3.065 47.176 1.00 55.82 97 VAL A C 1
ATOM 658 O O . VAL A 1 101 ? 16.915 -3.642 47.366 1.00 55.27 97 VAL A O 1
ATOM 662 N N . ALA A 1 102 ? 18.897 -2.880 48.133 1.00 56.12 98 ALA A N 1
ATOM 663 C CA . ALA A 1 102 ? 18.686 -3.250 49.540 1.00 55.62 98 ALA A CA 1
ATOM 664 C C . ALA A 1 102 ? 17.297 -2.872 49.995 1.00 54.36 98 ALA A C 1
ATOM 665 O O . ALA A 1 102 ? 16.529 -3.723 50.438 1.00 54.12 98 ALA A O 1
ATOM 667 N N . LEU A 1 103 ? 16.998 -1.580 49.871 1.00 53.93 99 LEU A N 1
ATOM 668 C CA . LEU A 1 103 ? 15.730 -0.991 50.290 1.00 53.21 99 LEU A CA 1
ATOM 669 C C . LEU A 1 103 ? 14.553 -1.717 49.669 1.00 52.95 99 LEU A C 1
ATOM 670 O O . LEU A 1 103 ? 13.563 -1.973 50.321 1.00 52.93 99 LEU A O 1
ATOM 675 N N . VAL A 1 104 ? 14.681 -2.046 48.393 1.00 53.27 100 VAL A N 1
ATOM 676 C CA . VAL A 1 104 ? 13.619 -2.702 47.643 1.00 53.71 100 VAL A CA 1
ATOM 677 C C . VAL A 1 104 ? 13.395 -4.138 48.091 1.00 54.35 100 VAL A C 1
ATOM 678 O O . VAL A 1 104 ? 12.256 -4.565 48.243 1.00 54.81 100 VAL A O 1
ATOM 682 N N . GLU A 1 105 ? 14.487 -4.879 48.281 1.00 54.73 101 GLU A N 1
ATOM 683 C CA . GLU A 1 105 ? 14.436 -6.280 48.731 1.00 55.51 101 GLU A CA 1
ATOM 684 C C . GLU A 1 105 ? 13.973 -6.370 50.191 1.00 54.98 101 GLU A C 1
ATOM 685 O O . GLU A 1 105 ? 13.268 -7.295 50.564 1.00 55.65 101 GLU A O 1
ATOM 691 N N . GLY A 1 106 ? 14.352 -5.407 51.018 1.00 54.22 102 GLY A N 1
ATOM 692 C CA . GLY A 1 106 ? 13.756 -5.295 52.337 1.00 54.18 102 GLY A CA 1
ATOM 693 C C . GLY A 1 106 ? 12.240 -5.232 52.236 1.00 54.49 102 GLY A C 1
ATOM 694 O O . GLY A 1 106 ? 11.546 -5.984 52.899 1.00 55.26 102 GLY A O 1
ATOM 695 N N . ALA A 1 107 ? 11.731 -4.347 51.386 1.00 54.23 103 ALA A N 1
ATOM 696 C CA . ALA A 1 107 ? 10.291 -4.131 51.247 1.00 54.94 103 ALA A CA 1
ATOM 697 C C . ALA A 1 107 ? 9.570 -5.287 50.558 1.00 56.22 103 ALA A C 1
ATOM 698 O O . ALA A 1 107 ? 8.411 -5.549 50.858 1.00 57.50 103 ALA A O 1
ATOM 700 N N . LYS A 1 108 ? 10.247 -5.957 49.626 1.00 56.39 104 LYS A N 1
ATOM 701 C CA . LYS A 1 108 ? 9.711 -7.171 48.996 1.00 58.19 104 LYS A CA 1
ATOM 702 C C . LYS A 1 108 ? 9.379 -8.241 50.037 1.00 59.07 104 LYS A C 1
ATOM 703 O O . LYS A 1 108 ? 8.258 -8.752 50.045 1.00 60.85 104 LYS A O 1
ATOM 709 N N . GLU A 1 109 ? 10.341 -8.574 50.907 1.00 58.20 105 GLU A N 1
ATOM 710 C CA . GLU A 1 109 ? 10.113 -9.533 52.008 1.00 59.02 105 GLU A CA 1
ATOM 711 C C . GLU A 1 109 ? 8.845 -9.208 52.790 1.00 59.87 105 GLU A C 1
ATOM 712 O O . GLU A 1 109 ? 8.099 -10.102 53.176 1.00 61.62 105 GLU A O 1
ATOM 718 N N . ARG A 1 110 ? 8.626 -7.916 53.011 1.00 58.98 106 ARG A N 1
ATOM 719 C CA . ARG A 1 110 ? 7.527 -7.418 53.819 1.00 60.06 106 ARG A CA 1
ATOM 720 C C . ARG A 1 110 ? 6.160 -7.464 53.116 1.00 61.99 106 ARG A C 1
ATOM 721 O O . ARG A 1 110 ? 5.132 -7.393 53.775 1.00 63.77 106 ARG A O 1
ATOM 729 N N . GLY A 1 111 ? 6.138 -7.571 51.792 1.00 62.12 107 GLY A N 1
ATOM 730 C CA . GLY A 1 111 ? 4.875 -7.710 51.056 1.00 64.53 107 GLY A CA 1
ATOM 731 C C . GLY A 1 111 ? 4.532 -6.578 50.102 1.00 64.26 107 GLY A C 1
ATOM 732 O O . GLY A 1 111 ? 3.704 -6.759 49.216 1.00 66.36 107 GLY A O 1
ATOM 733 N N . GLN A 1 112 ? 5.151 -5.412 50.283 1.00 62.04 108 GLN A N 1
ATOM 734 C CA . GLN A 1 112 ? 4.943 -4.276 49.381 1.00 61.64 108 GLN A CA 1
ATOM 735 C C . GLN A 1 112 ? 5.810 -4.398 48.134 1.00 60.75 108 GLN A C 1
ATOM 736 O O . GLN A 1 112 ? 7.011 -4.656 48.217 1.00 59.22 108 GLN A O 1
ATOM 750 N N . PRO A 1 114 ? 7.679 -3.295 44.443 1.00 59.72 110 PRO A N 1
ATOM 751 C CA . PRO A 1 114 ? 8.577 -2.190 44.123 1.00 58.07 110 PRO A CA 1
ATOM 752 C C . PRO A 1 114 ? 7.883 -1.020 43.447 1.00 58.37 110 PRO A C 1
ATOM 753 O O . PRO A 1 114 ? 8.232 0.128 43.709 1.00 56.96 110 PRO A O 1
ATOM 757 N N . GLU A 1 115 ? 6.915 -1.305 42.580 1.00 60.56 111 GLU A N 1
ATOM 758 C CA . GLU A 1 115 ? 6.154 -0.251 41.923 1.00 61.26 111 GLU A CA 1
ATOM 759 C C . GLU A 1 115 ? 5.547 0.645 42.976 1.00 60.34 111 GLU A C 1
ATOM 760 O O . GLU A 1 115 ? 5.807 1.842 42.994 1.00 59.15 111 GLU A O 1
ATOM 766 N N . SER A 1 116 ? 4.755 0.059 43.867 1.00 61.26 112 SER A N 1
ATOM 767 C CA . SER A 1 116 ? 4.149 0.817 44.965 1.00 61.02 112 SER A CA 1
ATOM 768 C C . SER A 1 116 ? 5.198 1.680 45.692 1.00 58.59 112 SER A C 1
ATOM 769 O O . SER A 1 116 ? 5.000 2.881 45.862 1.00 58.37 112 SER A O 1
ATOM 772 N N . LEU A 1 117 ? 6.319 1.070 46.073 1.00 57.20 113 LEU A N 1
ATOM 773 C CA . LEU A 1 117 ? 7.374 1.762 46.813 1.00 55.51 113 LEU A CA 1
ATOM 774 C C . LEU A 1 117 ? 8.103 2.807 45.984 1.00 54.71 113 LEU A C 1
ATOM 775 O O . LEU A 1 117 ? 8.202 3.966 46.395 1.00 54.38 113 LEU A O 1
ATOM 780 N N . LEU A 1 118 ? 8.626 2.397 44.829 1.00 54.79 114 LEU A N 1
ATOM 781 C CA . LEU A 1 118 ? 9.476 3.276 44.022 1.00 54.31 114 LEU A CA 1
ATOM 782 C C . LEU A 1 118 ? 8.744 4.467 43.378 1.00 54.82 114 LEU A C 1
ATOM 783 O O . LEU A 1 118 ? 9.385 5.411 42.943 1.00 54.47 114 LEU A O 1
ATOM 788 N N . ASN A 1 119 ? 7.421 4.441 43.318 1.00 55.95 115 ASN A N 1
ATOM 789 C CA . ASN A 1 119 ? 6.680 5.527 42.676 1.00 56.76 115 ASN A CA 1
ATOM 790 C C . ASN A 1 119 ? 6.027 6.504 43.659 1.00 56.91 115 ASN A C 1
ATOM 791 O O . ASN A 1 119 ? 5.183 7.304 43.261 1.00 58.01 115 ASN A O 1
ATOM 796 N N . GLU A 1 120 ? 6.436 6.442 44.927 1.00 56.17 116 GLU A N 1
ATOM 797 C CA . GLU A 1 120 ? 5.990 7.392 45.958 1.00 56.75 116 GLU A CA 1
ATOM 798 C C . GLU A 1 120 ? 6.364 8.822 45.600 1.00 56.65 116 GLU A C 1
ATOM 799 O O . GLU A 1 120 ? 7.408 9.074 44.992 1.00 55.69 116 GLU A O 1
ATOM 805 N N . CYS A 1 121 ? 5.523 9.759 46.020 1.00 58.01 117 CYS A N 1
ATOM 806 C CA . CYS A 1 121 ? 5.761 11.170 45.771 1.00 58.34 117 CYS A CA 1
ATOM 807 C C . CYS A 1 121 ? 6.172 11.904 47.054 1.00 58.99 117 CYS A C 1
ATOM 808 O O . CYS A 1 121 ? 5.583 11.696 48.114 1.00 60.17 117 CYS A O 1
ATOM 811 N N . ASP A 1 122 ? 7.187 12.758 46.961 1.00 58.71 118 ASP A N 1
ATOM 812 C CA . ASP A 1 122 ? 7.571 13.583 48.107 1.00 60.07 118 ASP A CA 1
ATOM 813 C C . ASP A 1 122 ? 6.593 14.743 48.231 1.00 62.17 118 ASP A C 1
ATOM 814 O O . ASP A 1 122 ? 5.677 14.878 47.418 1.00 62.39 118 ASP A O 1
ATOM 819 N N . GLU A 1 123 ? 6.753 15.548 49.271 1.00 64.14 119 GLU A N 1
ATOM 820 C CA . GLU A 1 123 ? 5.882 16.691 49.480 1.00 66.67 119 GLU A CA 1
ATOM 821 C C . GLU A 1 123 ? 6.793 17.890 49.741 1.00 68.07 119 GLU A C 1
ATOM 822 O O . GLU A 1 123 ? 6.714 18.541 50.768 1.00 70.77 119 GLU A O 1
ATOM 828 N N . ARG A 1 124 ? 7.659 18.163 48.769 1.00 66.61 120 ARG A N 1
ATOM 829 C CA . ARG A 1 124 ? 8.744 19.128 48.906 1.00 67.90 120 ARG A CA 1
ATOM 830 C C . ARG A 1 124 ? 8.645 20.230 47.842 1.00 68.36 120 ARG A C 1
ATOM 831 O O . ARG A 1 124 ? 8.938 19.984 46.674 1.00 66.45 120 ARG A O 1
ATOM 839 N N . GLU A 1 125 ? 8.244 21.439 48.250 1.00 71.21 121 GLU A N 1
ATOM 840 C CA . GLU A 1 125 ? 8.115 22.578 47.318 1.00 72.05 121 GLU A CA 1
ATOM 841 C C . GLU A 1 125 ? 9.486 23.094 46.863 1.00 72.18 121 GLU A C 1
ATOM 842 O O . GLU A 1 125 ? 10.399 23.226 47.669 1.00 73.66 121 GLU A O 1
ATOM 844 N N . VAL A 1 126 ? 9.631 23.378 45.572 1.00 71.07 122 VAL A N 1
ATOM 845 C CA . VAL A 1 126 ? 10.940 23.743 45.004 1.00 71.29 122 VAL A CA 1
ATOM 846 C C . VAL A 1 126 ? 10.833 24.856 43.944 1.00 72.28 122 VAL A C 1
ATOM 847 O O . VAL A 1 126 ? 9.753 25.123 43.435 1.00 72.08 122 VAL A O 1
ATOM 851 N N . ASN A 1 127 ? 11.947 25.525 43.652 1.00 73.77 123 ASN A N 1
ATOM 852 C CA . ASN A 1 127 ? 11.974 26.579 42.632 1.00 74.93 123 ASN A CA 1
ATOM 853 C C . ASN A 1 127 ? 13.254 26.563 41.799 1.00 75.02 123 ASN A C 1
ATOM 854 O O . ASN A 1 127 ? 13.744 27.594 41.346 1.00 77.23 123 ASN A O 1
ATOM 859 N N . GLU A 1 128 ? 13.764 25.364 41.570 1.00 72.87 124 GLU A N 1
ATOM 860 C CA . GLU A 1 128 ? 15.068 25.161 40.964 1.00 73.38 124 GLU A CA 1
ATOM 861 C C . GLU A 1 128 ? 15.447 23.716 41.236 1.00 71.28 124 GLU A C 1
ATOM 862 O O . GLU A 1 128 ? 15.690 23.338 42.377 1.00 71.56 124 GLU A O 1
ATOM 864 N N . ILE A 1 129 ? 15.456 22.910 40.183 1.00 69.47 125 ILE A N 1
ATOM 865 C CA . ILE A 1 129 ? 15.651 21.479 40.297 1.00 67.49 125 ILE A CA 1
ATOM 866 C C . ILE A 1 129 ? 17.013 21.162 39.723 1.00 68.61 125 ILE A C 1
ATOM 867 O O . ILE A 1 129 ? 17.150 20.917 38.527 1.00 68.45 125 ILE A O 1
ATOM 872 N N . GLY A 1 130 ? 18.021 21.187 40.589 1.00 70.26 126 GLY A N 1
ATOM 873 C CA . GLY A 1 130 ? 19.400 20.996 40.180 1.00 72.21 126 GLY A CA 1
ATOM 874 C C . GLY A 1 130 ? 19.912 22.201 39.414 1.00 74.98 126 GLY A C 1
ATOM 875 O O . GLY A 1 130 ? 20.348 23.180 40.007 1.00 77.64 126 GLY A O 1
ATOM 876 N N . SER A 1 131 ? 19.846 22.122 38.088 1.00 74.71 127 SER A N 1
ATOM 877 C CA . SER A 1 131 ? 20.419 23.134 37.209 1.00 77.54 127 SER A CA 1
ATOM 878 C C . SER A 1 131 ? 19.349 23.957 36.490 1.00 76.84 127 SER A C 1
ATOM 879 O O . SER A 1 131 ? 19.672 24.899 35.774 1.00 79.14 127 SER A O 1
ATOM 882 N N . HIS A 1 132 ? 18.083 23.607 36.695 1.00 74.00 128 HIS A N 1
ATOM 883 C CA . HIS A 1 132 ? 16.975 24.214 35.967 1.00 73.35 128 HIS A CA 1
ATOM 884 C C . HIS A 1 132 ? 16.099 25.022 36.908 1.00 73.26 128 HIS A C 1
ATOM 885 O O . HIS A 1 132 ? 16.338 25.038 38.111 1.00 73.67 128 HIS A O 1
ATOM 892 N N . VAL A 1 133 ? 15.095 25.697 36.357 1.00 73.14 129 VAL A N 1
ATOM 893 C CA . VAL A 1 133 ? 14.280 26.635 37.121 1.00 73.86 129 VAL A CA 1
ATOM 894 C C . VAL A 1 133 ? 12.814 26.244 37.010 1.00 71.89 129 VAL A C 1
ATOM 895 O O . VAL A 1 133 ? 12.061 26.823 36.225 1.00 72.30 129 VAL A O 1
ATOM 899 N N . LYS A 1 134 ? 12.424 25.248 37.803 1.00 70.08 130 LYS A N 1
ATOM 900 C CA . LYS A 1 134 ? 11.048 24.748 37.819 1.00 68.62 130 LYS A CA 1
ATOM 901 C C . LYS A 1 134 ? 10.434 24.803 39.212 1.00 68.83 130 LYS A C 1
ATOM 902 O O . LYS A 1 134 ? 11.064 24.421 40.194 1.00 68.76 130 LYS A O 1
ATOM 908 N N . HIS A 1 135 ? 9.194 25.272 39.284 1.00 69.46 131 HIS A N 1
ATOM 909 C CA . HIS A 1 135 ? 8.423 25.200 40.515 1.00 69.97 131 HIS A CA 1
ATOM 910 C C . HIS A 1 135 ? 7.689 23.859 40.586 1.00 68.02 131 HIS A C 1
ATOM 911 O O . HIS A 1 135 ? 6.983 23.475 39.644 1.00 67.36 131 HIS A O 1
ATOM 918 N N . CYS A 1 136 ? 7.857 23.158 41.707 1.00 67.49 132 CYS A N 1
ATOM 919 C CA . CYS A 1 136 ? 7.229 21.853 41.927 1.00 65.94 132 CYS A CA 1
ATOM 920 C C . CYS A 1 136 ? 6.958 21.614 43.412 1.00 66.68 132 CYS A C 1
ATOM 921 O O . CYS A 1 136 ? 7.814 21.896 44.250 1.00 67.42 132 CYS A O 1
ATOM 924 N N . LYS A 1 137 ? 5.776 21.080 43.722 1.00 59.90 133 LYS A N 1
ATOM 925 C CA . LYS A 1 137 ? 5.311 20.927 45.100 1.00 62.12 133 LYS A CA 1
ATOM 926 C C . LYS A 1 137 ? 5.327 19.473 45.591 1.00 60.57 133 LYS A C 1
ATOM 927 O O . LYS A 1 137 ? 4.862 19.185 46.696 1.00 62.58 133 LYS A O 1
ATOM 929 N N . GLY A 1 138 ? 5.881 18.568 44.788 1.00 57.44 134 GLY A N 1
ATOM 930 C CA . GLY A 1 138 ? 5.806 17.135 45.075 1.00 56.19 134 GLY A CA 1
ATOM 931 C C . GLY A 1 138 ? 6.237 16.296 43.888 1.00 53.11 134 GLY A C 1
ATOM 932 O O . GLY A 1 138 ? 5.777 16.520 42.777 1.00 52.32 134 GLY A O 1
ATOM 933 N N . GLN A 1 139 ? 7.097 15.309 44.129 1.00 51.87 135 GLN A N 1
ATOM 934 C CA . GLN A 1 139 ? 7.866 14.662 43.061 1.00 49.38 135 GLN A CA 1
ATOM 935 C C . GLN A 1 139 ? 8.302 13.245 43.427 1.00 48.77 135 GLN A C 1
ATOM 936 O O . GLN A 1 139 ? 8.680 12.978 44.566 1.00 50.22 135 GLN A O 1
ATOM 942 N N . THR A 1 140 ? 8.266 12.343 42.458 1.00 47.07 136 THR A N 1
ATOM 943 C CA . THR A 1 140 ? 8.879 11.042 42.616 1.00 46.67 136 THR A CA 1
ATOM 944 C C . THR A 1 140 ? 10.376 11.225 42.431 1.00 46.26 136 THR A C 1
ATOM 945 O O . THR A 1 140 ? 10.812 12.228 41.874 1.00 45.84 136 THR A O 1
ATOM 949 N N . ALA A 1 141 ? 11.159 10.251 42.891 1.00 46.86 137 ALA A N 1
ATOM 950 C CA . ALA A 1 141 ? 12.623 10.297 42.769 1.00 47.19 137 ALA A CA 1
ATOM 951 C C . ALA A 1 141 ? 13.109 10.096 41.332 1.00 45.56 137 ALA A C 1
ATOM 952 O O . ALA A 1 141 ? 14.221 10.465 40.999 1.00 45.91 137 ALA A O 1
ATOM 954 N N . LEU A 1 142 ? 12.291 9.498 40.481 1.00 44.23 138 LEU A N 1
ATOM 955 C CA . LEU A 1 142 ? 12.661 9.358 39.084 1.00 43.08 138 LEU A CA 1
ATOM 956 C C . LEU A 1 142 ? 12.646 10.723 38.379 1.00 42.57 138 LEU A C 1
ATOM 957 O O . LEU A 1 142 ? 13.453 10.937 37.483 1.00 42.41 138 LEU A O 1
ATOM 962 N N . HIS A 1 143 ? 11.747 11.630 38.795 1.00 42.78 139 HIS A N 1
ATOM 963 C CA . HIS A 1 143 ? 11.721 13.036 38.322 1.00 42.99 139 HIS A CA 1
ATOM 964 C C . HIS A 1 143 ? 13.009 13.804 38.678 1.00 44.02 139 HIS A C 1
ATOM 965 O O . HIS A 1 143 ? 13.597 14.484 37.843 1.00 44.17 139 HIS A O 1
ATOM 972 N N . TRP A 1 144 ? 13.405 13.735 39.947 1.00 45.22 140 TRP A N 1
ATOM 973 C CA . TRP A 1 144 ? 14.661 14.327 40.410 1.00 46.84 140 TRP A CA 1
ATOM 974 C C . TRP A 1 144 ? 15.831 13.893 39.552 1.00 46.80 140 TRP A C 1
ATOM 975 O O . TRP A 1 144 ? 16.426 14.721 38.872 1.00 47.32 140 TRP A O 1
ATOM 986 N N . CYS A 1 145 ? 16.152 12.601 39.570 1.00 46.60 141 CYS A N 1
ATOM 987 C CA . CYS A 1 145 ? 17.218 12.046 38.721 1.00 46.96 141 CYS A CA 1
ATOM 988 C C . CYS A 1 145 ? 17.272 12.684 37.345 1.00 46.23 141 CYS A C 1
ATOM 989 O O . CYS A 1 145 ? 18.338 13.056 36.848 1.00 47.55 141 CYS A O 1
ATOM 992 N N . VAL A 1 146 ? 16.105 12.806 36.736 1.00 44.61 142 VAL A N 1
ATOM 993 C CA . VAL A 1 146 ? 15.997 13.369 35.412 1.00 44.28 142 VAL A CA 1
ATOM 994 C C . VAL A 1 146 ? 16.511 14.810 35.378 1.00 45.65 142 VAL A C 1
ATOM 995 O O . VAL A 1 146 ? 17.103 15.234 34.379 1.00 46.45 142 VAL A O 1
ATOM 999 N N . GLY A 1 147 ? 16.313 15.548 36.468 1.00 46.34 143 GLY A N 1
ATOM 1000 C CA . GLY A 1 147 ? 16.789 16.934 36.562 1.00 48.13 143 GLY A CA 1
ATOM 1001 C C . GLY A 1 147 ? 18.244 17.122 36.968 1.00 50.29 143 GLY A C 1
ATOM 1002 O O . GLY A 1 147 ? 18.850 18.153 36.659 1.00 52.11 143 GLY A O 1
ATOM 1003 N N . LEU A 1 148 ? 18.816 16.124 37.644 1.00 50.61 144 LEU A N 1
ATOM 1004 C CA . LEU A 1 148 ? 20.124 16.277 38.280 1.00 53.37 144 LEU A CA 1
ATOM 1005 C C . LEU A 1 148 ? 21.348 15.956 37.393 1.00 54.83 144 LEU A C 1
ATOM 1006 O O . LEU A 1 148 ? 22.455 15.754 37.905 1.00 57.44 144 LEU A O 1
ATOM 1011 N N . GLY A 1 149 ? 21.163 15.933 36.076 1.00 53.72 145 GLY A N 1
ATOM 1012 C CA . GLY A 1 149 ? 22.286 15.756 35.155 1.00 55.58 145 GLY A CA 1
ATOM 1013 C C . GLY A 1 149 ? 22.796 14.322 35.050 1.00 55.80 145 GLY A C 1
ATOM 1014 O O . GLY A 1 149 ? 22.201 13.398 35.618 1.00 54.24 145 GLY A O 1
ATOM 1015 N N . PRO A 1 150 ? 23.910 14.127 34.316 1.00 58.20 146 PRO A N 1
ATOM 1016 C CA . PRO A 1 150 ? 24.424 12.797 34.000 1.00 58.96 146 PRO A CA 1
ATOM 1017 C C . PRO A 1 150 ? 25.148 12.055 35.127 1.00 61.13 146 PRO A C 1
ATOM 1018 O O . PRO A 1 150 ? 25.397 10.855 34.980 1.00 61.73 146 PRO A O 1
ATOM 1022 N N . GLU A 1 151 ? 25.494 12.723 36.229 1.00 62.80 147 GLU A N 1
ATOM 1023 C CA . GLU A 1 151 ? 26.037 11.994 37.385 1.00 65.11 147 GLU A CA 1
ATOM 1024 C C . GLU A 1 151 ? 25.012 10.936 37.863 1.00 62.45 147 GLU A C 1
ATOM 1025 O O . GLU A 1 151 ? 25.396 9.924 38.448 1.0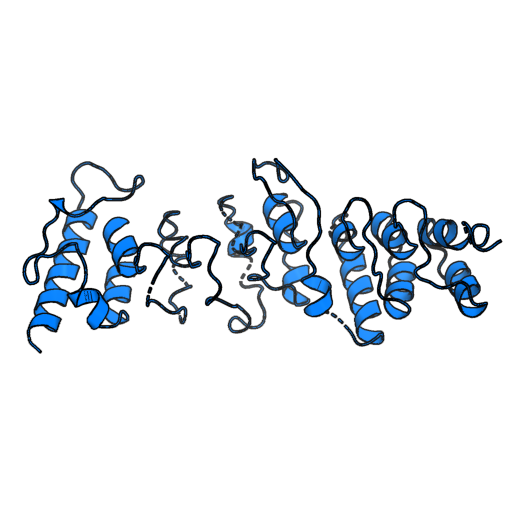0 64.27 147 GLU A O 1
ATOM 1027 N N . TYR A 1 152 ? 23.727 11.172 37.573 1.00 58.67 148 TYR A N 1
ATOM 1028 C CA . TYR A 1 152 ? 22.617 10.296 37.981 1.00 56.26 148 TYR A CA 1
ATOM 1029 C C . TYR A 1 152 ? 22.031 9.418 36.864 1.00 54.19 148 TYR A C 1
ATOM 1030 O O . TYR A 1 152 ? 20.934 8.885 37.009 1.00 52.02 148 TYR A O 1
ATOM 1039 N N . LEU A 1 153 ? 22.745 9.259 35.755 1.00 55.26 149 LEU A N 1
ATOM 1040 C CA . LEU A 1 153 ? 22.270 8.383 34.678 1.00 53.97 149 LEU A CA 1
ATOM 1041 C C . LEU A 1 153 ? 22.233 6.907 35.111 1.00 54.72 149 LEU A C 1
ATOM 1042 O O . LEU A 1 153 ? 21.263 6.208 34.822 1.00 52.87 149 LEU A O 1
ATOM 1047 N N . GLU A 1 154 ? 23.273 6.458 35.822 1.00 57.89 150 GLU A N 1
ATOM 1048 C CA . GLU A 1 154 ? 23.367 5.079 36.336 1.00 59.51 150 GLU A CA 1
ATOM 1049 C C . GLU A 1 154 ? 22.194 4.690 37.248 1.00 57.56 150 GLU A C 1
ATOM 1050 O O . GLU A 1 154 ? 21.752 3.535 37.240 1.00 57.67 150 GLU A O 1
ATOM 1064 N N . ILE A 1 156 ? 19.078 6.199 37.106 1.00 49.78 152 ILE A N 1
ATOM 1065 C CA . ILE A 1 156 ? 17.916 6.134 36.225 1.00 47.41 152 ILE A CA 1
ATOM 1066 C C . ILE A 1 156 ? 17.768 4.707 35.687 1.00 47.97 152 ILE A C 1
ATOM 1067 O O . ILE A 1 156 ? 16.686 4.137 35.739 1.00 46.99 152 ILE A O 1
ATOM 1072 N N . LYS A 1 157 ? 18.867 4.128 35.205 1.00 50.04 153 LYS A N 1
ATOM 1073 C CA . LYS A 1 157 ? 18.854 2.769 34.669 1.00 51.23 153 LYS A CA 1
ATOM 1074 C C . LYS A 1 157 ? 18.346 1.777 35.707 1.00 51.97 153 LYS A C 1
ATOM 1075 O O . LYS A 1 157 ? 17.396 1.047 35.461 1.00 51.34 153 LYS A O 1
ATOM 1081 N N . ILE A 1 158 ? 18.976 1.769 36.872 1.00 53.75 154 ILE A N 1
ATOM 1082 C CA . ILE A 1 158 ? 18.600 0.857 37.943 1.00 55.15 154 ILE A CA 1
A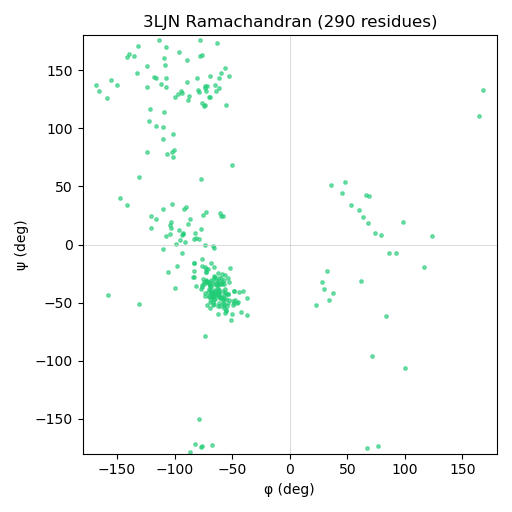TOM 1083 C C . ILE A 1 158 ? 17.160 1.075 38.420 1.00 52.92 154 ILE A C 1
ATOM 1084 O O . ILE A 1 158 ? 16.433 0.108 38.657 1.00 53.51 154 ILE A O 1
ATOM 1089 N N . LEU A 1 159 ? 16.735 2.327 38.560 1.00 50.82 155 LEU A N 1
ATOM 1090 C CA . LEU A 1 159 ? 15.385 2.574 39.049 1.00 49.31 155 LEU A CA 1
ATOM 1091 C C . LEU A 1 159 ? 14.381 1.975 38.090 1.00 48.16 155 LEU A C 1
ATOM 1092 O O . LEU A 1 159 ? 13.393 1.402 38.525 1.00 48.42 155 LEU A O 1
ATOM 1097 N N . VAL A 1 160 ? 14.645 2.085 36.790 1.00 47.39 156 VAL A N 1
ATOM 1098 C CA . VAL A 1 160 ? 13.667 1.692 35.776 1.00 46.57 156 VAL A CA 1
ATOM 1099 C C . VAL A 1 160 ? 13.601 0.168 35.627 1.00 48.47 156 VAL A C 1
ATOM 1100 O O . VAL A 1 160 ? 12.521 -0.377 35.397 1.00 48.51 156 VAL A O 1
ATOM 1104 N N . GLN A 1 161 ? 14.744 -0.506 35.777 1.00 50.50 157 GLN A N 1
ATOM 1105 C CA . GLN A 1 161 ? 14.800 -1.987 35.865 1.00 53.05 157 GLN A CA 1
ATOM 1106 C C . GLN A 1 161 ? 14.064 -2.532 37.079 1.00 54.02 157 GLN A C 1
ATOM 1107 O O . GLN A 1 161 ? 13.461 -3.599 37.007 1.00 55.52 157 GLN A O 1
ATOM 1113 N N . LEU A 1 162 ? 14.123 -1.798 38.189 1.00 53.58 158 LEU A N 1
ATOM 1114 C CA . LEU A 1 162 ? 13.512 -2.230 39.446 1.00 55.00 158 LEU A CA 1
ATOM 1115 C C . LEU A 1 162 ? 11.986 -2.152 39.427 1.00 53.81 158 LEU A C 1
ATOM 1116 O O . LEU A 1 162 ? 11.312 -2.849 40.185 1.00 55.58 158 LEU A O 1
ATOM 1121 N N . GLY A 1 163 ? 11.441 -1.310 38.561 1.00 51.33 159 GLY A N 1
ATOM 1122 C CA . GLY A 1 163 ? 9.997 -1.101 38.508 1.00 50.62 159 GLY A CA 1
ATOM 1123 C C . GLY A 1 163 ? 9.524 0.334 38.693 1.00 48.65 159 GLY A C 1
ATOM 1124 O O . GLY A 1 163 ? 8.320 0.562 38.801 1.00 48.63 159 GLY A O 1
ATOM 1125 N N . ALA A 1 164 ? 10.455 1.293 38.738 1.00 47.48 160 ALA A N 1
ATOM 1126 C CA . ALA A 1 164 ? 10.117 2.721 38.747 1.00 45.85 160 ALA A CA 1
ATOM 1127 C C . ALA A 1 164 ? 9.555 3.109 37.395 1.00 44.58 160 ALA A C 1
ATOM 1128 O O . ALA A 1 164 ? 10.181 2.845 36.379 1.00 44.31 160 ALA A O 1
ATOM 1130 N N . SER A 1 165 ? 8.382 3.728 37.384 1.00 44.31 161 SER A N 1
ATOM 1131 C CA . SER A 1 165 ? 7.633 3.941 36.141 1.00 43.97 161 SER A CA 1
ATOM 1132 C C . SER A 1 165 ? 7.999 5.249 35.426 1.00 42.75 161 SER A C 1
ATOM 1133 O O . SER A 1 165 ? 7.905 6.325 36.008 1.00 42.39 161 SER A O 1
ATOM 1136 N N . PRO A 1 166 ? 8.405 5.168 34.154 1.00 42.51 162 PRO A N 1
ATOM 1137 C CA . PRO A 1 166 ? 8.696 6.419 33.455 1.00 41.86 162 PRO A CA 1
ATOM 1138 C C . PRO A 1 166 ? 7.484 7.311 33.218 1.00 42.31 162 PRO A C 1
ATOM 1139 O O . PRO A 1 166 ? 7.634 8.388 32.648 1.00 42.22 162 PRO A O 1
ATOM 1143 N N . THR A 1 167 ? 6.301 6.860 33.638 1.00 43.30 163 THR A N 1
ATOM 1144 C CA . THR A 1 167 ? 5.087 7.663 33.545 1.00 44.42 163 THR A CA 1
ATOM 1145 C C . THR A 1 167 ? 4.459 7.902 34.914 1.00 44.99 163 THR A C 1
ATOM 1146 O O . THR A 1 167 ? 3.257 8.128 35.009 1.00 46.66 163 THR A O 1
ATOM 1150 N N . ALA A 1 168 ? 5.257 7.833 35.979 1.00 44.13 164 ALA A N 1
ATOM 1151 C CA . ALA A 1 168 ? 4.778 8.166 37.325 1.00 45.01 164 ALA A CA 1
ATOM 1152 C C . ALA A 1 168 ? 4.328 9.630 37.361 1.00 45.60 164 ALA A C 1
ATOM 1153 O O . ALA A 1 168 ? 4.937 10.465 36.721 1.00 44.80 164 ALA A O 1
ATOM 1155 N N . LYS A 1 169 ? 3.265 9.940 38.093 1.00 47.43 165 LYS A N 1
ATOM 1156 C CA . LYS A 1 169 ? 2.760 11.309 38.150 1.00 48.64 165 LYS A CA 1
ATOM 1157 C C . LYS A 1 169 ? 3.277 12.041 39.364 1.00 48.81 165 LYS A C 1
ATOM 1158 O O . LYS A 1 169 ? 3.159 11.540 40.472 1.00 49.59 165 LYS A O 1
ATOM 1164 N N . ASP A 1 170 ? 3.830 13.233 39.157 1.00 48.55 166 ASP A N 1
ATOM 1165 C CA . ASP A 1 170 ? 4.078 14.162 40.257 1.00 49.64 166 ASP A CA 1
ATOM 1166 C C . ASP A 1 170 ? 2.757 14.845 40.659 1.00 52.51 166 ASP A C 1
ATOM 1167 O O . ASP A 1 170 ? 1.698 14.475 40.155 1.00 53.64 166 ASP A O 1
ATOM 1172 N N . LYS A 1 171 ? 2.808 15.819 41.566 1.00 54.17 167 LYS A N 1
ATOM 1173 C CA . LYS A 1 171 ? 1.587 16.519 42.022 1.00 57.50 167 LYS A CA 1
ATOM 1174 C C . LYS A 1 171 ? 1.098 17.646 41.085 1.00 59.00 167 LYS A C 1
ATOM 1175 O O . LYS A 1 171 ? 0.155 18.364 41.427 1.00 62.28 167 LYS A O 1
ATOM 1181 N N . ALA A 1 172 ? 1.743 17.792 39.922 1.00 57.09 168 ALA A N 1
ATOM 1182 C CA . ALA A 1 172 ? 1.271 18.666 38.839 1.00 58.69 168 ALA A CA 1
ATOM 1183 C C . ALA A 1 172 ? 0.917 17.825 37.601 1.00 57.78 168 ALA A C 1
ATOM 1184 O O . ALA A 1 172 ? 0.884 18.324 36.471 1.00 58.42 168 ALA A O 1
ATOM 1186 N N . ASP A 1 173 ? 0.652 16.541 37.842 1.00 56.73 169 ASP A N 1
ATOM 1187 C CA . ASP A 1 173 ? 0.306 15.551 36.813 1.00 56.13 169 ASP A CA 1
ATOM 1188 C C . ASP A 1 173 ? 1.276 15.430 35.630 1.00 53.90 169 ASP A C 1
ATOM 1189 O O . ASP A 1 173 ? 0.865 15.126 34.510 1.00 54.61 169 ASP A O 1
ATOM 1194 N N . GLU A 1 174 ? 2.565 15.617 35.904 1.00 51.62 170 GLU A N 1
ATOM 1195 C CA . GLU A 1 174 ? 3.610 15.429 34.903 1.00 49.72 170 GLU A CA 1
ATOM 1196 C C . GLU A 1 174 ? 4.393 14.171 35.194 1.00 47.35 170 GLU A C 1
ATOM 1197 O O . GLU A 1 174 ? 4.650 13.845 36.341 1.00 46.80 170 GLU A O 1
ATOM 1203 N N . THR A 1 175 ? 4.788 13.484 34.132 1.00 46.41 171 THR A N 1
ATOM 1204 C CA . THR A 1 175 ? 5.531 12.231 34.225 1.00 44.68 171 THR A CA 1
ATOM 1205 C C . THR A 1 175 ? 7.031 12.463 34.092 1.00 43.30 171 THR A C 1
ATOM 1206 O O . THR A 1 175 ? 7.451 13.538 33.713 1.00 43.69 171 THR A O 1
ATOM 1210 N N . PRO A 1 176 ? 7.856 11.466 34.440 1.00 42.18 172 PRO A N 1
ATOM 1211 C CA . PRO A 1 176 ? 9.284 11.715 34.211 1.00 41.53 172 PRO A CA 1
ATOM 1212 C C . PRO A 1 176 ? 9.662 11.936 32.748 1.00 41.77 172 PRO A C 1
ATOM 1213 O O . PRO A 1 176 ? 10.568 12.710 32.482 1.00 41.99 172 PRO A O 1
ATOM 1217 N N . LEU A 1 177 ? 8.981 11.287 31.807 1.00 42.18 173 LEU A N 1
ATOM 1218 C CA . LEU A 1 177 ? 9.250 11.544 30.394 1.00 43.00 173 LEU A CA 1
ATOM 1219 C C . LEU A 1 177 ? 8.987 13.001 30.088 1.00 44.11 173 LEU A C 1
ATOM 1220 O O . LEU A 1 177 ? 9.855 13.684 29.550 1.00 44.60 173 LEU A O 1
ATOM 1233 N N . ARG A 1 179 ? 9.046 15.411 32.043 1.00 44.75 175 ARG A N 1
ATOM 1234 C CA . ARG A 1 179 ? 10.100 16.180 32.702 1.00 44.78 175 ARG A CA 1
ATOM 1235 C C . ARG A 1 179 ? 11.399 16.251 31.900 1.00 44.90 175 ARG A C 1
ATOM 1236 O O . ARG A 1 179 ? 12.065 17.285 31.901 1.00 46.04 175 ARG A O 1
ATOM 1244 N N . ALA A 1 180 ? 11.766 15.152 31.239 1.00 44.16 176 ALA A N 1
ATOM 1245 C CA . ALA A 1 180 ? 13.022 15.083 30.473 1.00 44.70 176 ALA A CA 1
ATOM 1246 C C . ALA A 1 180 ? 12.907 15.905 29.193 1.00 46.44 176 ALA A C 1
ATOM 1247 O O . ALA A 1 180 ? 13.854 16.580 28.771 1.00 47.76 176 ALA A O 1
ATOM 1257 N N . GLU A 1 182 ? 10.840 18.598 29.017 1.00 50.04 178 GLU A N 1
ATOM 1258 C CA . GLU A 1 182 ? 10.892 20.012 29.445 1.00 51.79 178 GLU A CA 1
ATOM 1259 C C . GLU A 1 182 ? 12.334 20.484 29.620 1.00 52.17 178 GLU A C 1
ATOM 1260 O O . GLU A 1 182 ? 12.726 21.476 29.035 1.00 54.46 178 GLU A O 1
ATOM 1266 N N . PHE A 1 183 ? 13.132 19.757 30.390 1.00 50.43 179 PHE A N 1
ATOM 1267 C CA . PHE A 1 183 ? 14.557 20.056 30.502 1.00 51.24 179 PHE A CA 1
ATOM 1268 C C . PHE A 1 183 ? 15.377 19.581 29.289 1.00 51.87 179 PHE A C 1
ATOM 1269 O O . PHE A 1 183 ? 16.602 19.522 29.360 1.00 52.61 179 PHE A O 1
ATOM 1277 N N . ARG A 1 184 ? 14.721 19.226 28.192 1.00 52.05 180 ARG A N 1
ATOM 1278 C CA . ARG A 1 184 ? 15.408 18.787 26.979 1.00 53.15 180 ARG A CA 1
ATOM 1279 C C . ARG A 1 184 ? 16.652 17.973 27.290 1.00 52.57 180 ARG A C 1
ATOM 1280 O O . ARG A 1 184 ? 17.733 18.252 26.783 1.00 54.54 180 ARG A O 1
ATOM 1288 N N . ASN A 1 185 ? 16.469 16.966 28.141 1.00 50.32 181 ASN A N 1
ATOM 1289 C CA . ASN A 1 185 ? 17.512 16.007 28.488 1.00 50.00 181 ASN A CA 1
ATOM 1290 C C . ASN A 1 185 ? 17.294 14.717 27.727 1.00 49.41 181 ASN A C 1
ATOM 1291 O O . ASN A 1 185 ? 16.539 13.867 28.177 1.00 47.64 181 ASN A O 1
ATOM 1296 N N . ARG A 1 186 ? 17.961 14.559 26.586 1.00 64.24 182 ARG A N 1
ATOM 1297 C CA . ARG A 1 186 ? 17.741 13.372 25.746 1.00 63.97 182 ARG A CA 1
ATOM 1298 C C . ARG A 1 186 ? 18.306 12.075 26.315 1.00 64.75 182 ARG A C 1
ATOM 1299 O O . ARG A 1 186 ? 17.583 11.097 26.398 1.00 63.78 182 ARG A O 1
ATOM 1307 N N . GLU A 1 187 ? 19.580 12.052 26.698 1.00 66.63 183 GLU A N 1
ATOM 1308 C CA . GLU A 1 187 ? 20.183 10.838 27.278 1.00 67.54 183 GLU A CA 1
ATOM 1309 C C . GLU A 1 187 ? 19.286 10.151 28.306 1.00 66.05 183 GLU A C 1
ATOM 1310 O O . GLU A 1 187 ? 19.178 8.928 28.331 1.00 66.00 183 GLU A O 1
ATOM 1316 N N . ALA A 1 188 ? 18.637 10.947 29.146 1.00 65.02 184 ALA A N 1
ATOM 1317 C CA . ALA A 1 188 ? 17.689 10.429 30.125 1.00 63.71 184 ALA A CA 1
ATOM 1318 C C . ALA A 1 188 ? 16.470 9.812 29.454 1.00 62.12 184 ALA A C 1
ATOM 1319 O O . ALA A 1 188 ? 16.044 8.740 29.844 1.00 61.69 184 ALA A O 1
ATOM 1321 N N . LEU A 1 189 ? 15.920 10.477 28.445 1.00 61.42 185 LEU A N 1
ATOM 1322 C CA . LEU A 1 189 ? 14.695 10.009 27.785 1.00 60.07 185 LEU A CA 1
ATOM 1323 C C . LEU A 1 189 ? 14.869 8.699 27.018 1.00 60.63 185 LEU A C 1
ATOM 1324 O O . LEU A 1 189 ? 13.988 7.835 27.053 1.00 59.88 185 LEU A O 1
ATOM 1329 N N . ASP A 1 190 ? 15.983 8.566 26.307 1.00 62.16 186 ASP A N 1
ATOM 1330 C CA . ASP A 1 190 ? 16.266 7.344 25.566 1.00 63.11 186 ASP A CA 1
ATOM 1331 C C . ASP A 1 190 ? 16.482 6.196 26.536 1.00 63.43 186 ASP A C 1
ATOM 1332 O O . ASP A 1 190 ? 15.863 5.133 26.409 1.00 63.14 186 ASP A O 1
ATOM 1337 N N . LEU A 1 191 ? 17.369 6.422 27.500 1.00 64.18 187 LEU A N 1
ATOM 1338 C CA . LEU A 1 191 ? 17.653 5.439 28.526 1.00 64.58 187 LEU A CA 1
ATOM 1339 C C . LEU A 1 191 ? 16.359 4.925 29.163 1.00 62.96 187 LEU A C 1
ATOM 1340 O O . LEU A 1 191 ? 16.180 3.722 29.296 1.00 63.14 187 LEU A O 1
ATOM 1361 N N . ASP A 1 194 ? 14.439 2.823 26.557 1.00 62.60 190 ASP A N 1
ATOM 1362 C CA . ASP A 1 194 ? 15.163 1.631 26.101 1.00 64.30 190 ASP A CA 1
ATOM 1363 C C . ASP A 1 194 ? 15.436 0.645 27.250 1.00 64.60 190 ASP A C 1
ATOM 1364 O O . ASP A 1 194 ? 15.455 -0.560 27.043 1.00 65.51 190 ASP A O 1
ATOM 1369 N N . THR A 1 195 ? 15.606 1.167 28.461 1.00 63.93 191 THR A N 1
ATOM 1370 C CA . THR A 1 195 ? 15.781 0.354 29.668 1.00 64.10 191 THR A CA 1
ATOM 1371 C C . THR A 1 195 ? 14.483 -0.264 30.154 1.00 62.94 191 THR A C 1
ATOM 1372 O O . THR A 1 195 ? 14.503 -1.316 30.776 1.00 63.35 191 THR A O 1
ATOM 1376 N N . VAL A 1 196 ? 13.363 0.407 29.891 1.00 61.61 192 VAL A N 1
ATOM 1377 C CA . VAL A 1 196 ? 12.040 -0.001 30.406 1.00 60.59 192 VAL A CA 1
ATOM 1378 C C . VAL A 1 196 ? 11.720 -1.444 30.006 1.00 61.35 192 VAL A C 1
ATOM 1379 O O . VAL A 1 196 ? 11.664 -1.759 28.818 1.00 61.99 192 VAL A O 1
ATOM 1383 N N . PRO A 1 197 ? 11.513 -2.327 30.999 1.00 61.45 193 PRO A N 1
ATOM 1384 C CA . PRO A 1 197 ? 11.359 -3.750 30.681 1.00 62.45 193 PRO A CA 1
ATOM 1385 C C . PRO A 1 197 ? 10.170 -4.011 29.759 1.00 62.30 193 PRO A C 1
ATOM 1386 O O . PRO A 1 197 ? 10.340 -4.615 28.713 1.00 63.43 193 PRO A O 1
ATOM 1390 N N . SER A 1 198 ? 8.990 -3.528 30.130 1.00 61.13 194 SER A N 1
ATOM 1391 C CA . SER A 1 198 ? 7.794 -3.807 29.361 1.00 61.15 194 SER A CA 1
ATOM 1392 C C . SER A 1 198 ? 7.791 -3.018 28.069 1.00 61.09 194 SER A C 1
ATOM 1393 O O . SER A 1 198 ? 8.116 -3.563 27.024 1.00 62.29 194 SER A O 1
ATOM 1395 N N . LYS A 1 199 ? 7.451 -1.734 28.148 1.00 59.87 195 LYS A N 1
ATOM 1396 C CA . LYS A 1 199 ? 7.102 -0.927 26.974 1.00 59.64 195 LYS A CA 1
ATOM 1397 C C . LYS A 1 199 ? 5.600 -0.974 26.754 1.00 59.28 195 LYS A C 1
ATOM 1398 O O . LYS A 1 199 ? 5.067 -0.292 25.889 1.00 59.01 195 LYS A O 1
ATOM 1400 N N . SER A 1 200 ? 4.931 -1.815 27.531 1.00 59.46 196 SER A N 1
ATOM 1401 C CA . SER A 1 200 ? 3.487 -1.806 27.671 1.00 59.18 196 SER A CA 1
ATOM 1402 C C . SER A 1 200 ? 3.148 -1.553 29.147 1.00 58.41 196 SER A C 1
ATOM 1403 O O . SER A 1 200 ? 2.019 -1.746 29.577 1.00 58.45 196 SER A O 1
ATOM 1406 N N . SER A 1 201 ? 4.152 -1.115 29.906 1.00 57.94 197 SER A N 1
ATOM 1407 C CA . SER A 1 201 ? 3.999 -0.681 31.295 1.00 57.35 197 SER A CA 1
ATOM 1408 C C . SER A 1 201 ? 3.909 0.851 31.403 1.00 56.39 197 SER A C 1
ATOM 1409 O O . SER A 1 201 ? 3.810 1.399 32.492 1.00 56.07 197 SER A O 1
ATOM 1412 N N . LEU A 1 202 ? 3.964 1.536 30.267 1.00 56.12 198 LEU A N 1
ATOM 1413 C CA . LEU A 1 202 ? 3.906 2.983 30.234 1.00 55.32 198 LEU A CA 1
ATOM 1414 C C . LEU A 1 202 ? 2.456 3.363 30.127 1.00 55.02 198 LEU A C 1
ATOM 1415 O O . LEU A 1 202 ? 1.715 2.723 29.401 1.00 55.43 198 LEU A O 1
ATOM 1420 N N . ARG A 1 203 ? 2.058 4.406 30.850 1.00 54.52 199 ARG A N 1
ATOM 1421 C CA . ARG A 1 203 ? 0.700 4.936 30.794 1.00 54.36 199 ARG A CA 1
ATOM 1422 C C . ARG A 1 203 ? 0.664 6.163 29.907 1.00 53.79 199 ARG A C 1
ATOM 1423 O O . ARG A 1 203 ? 0.679 7.292 30.384 1.00 53.42 199 ARG A O 1
ATOM 1431 N N . LEU A 1 204 ? 0.604 5.921 28.603 1.00 53.87 200 LEU A N 1
ATOM 1432 C CA . LEU A 1 204 ? 0.644 6.982 27.612 1.00 53.43 200 LEU A CA 1
ATOM 1433 C C . LEU A 1 204 ? -0.734 7.614 27.431 1.00 53.30 200 LEU A C 1
ATOM 1434 O O . LEU A 1 204 ? -0.951 8.391 26.497 1.00 53.04 200 LEU A O 1
ATOM 1439 N N . ASP A 1 205 ? -1.661 7.258 28.322 1.00 53.65 201 ASP A N 1
ATOM 1440 C CA . ASP A 1 205 ? -2.974 7.896 28.414 1.00 53.77 201 ASP A CA 1
ATOM 1441 C C . ASP A 1 205 ? -2.988 9.032 29.441 1.00 53.50 201 ASP A C 1
ATOM 1442 O O . ASP A 1 205 ? -3.973 9.749 29.539 1.00 53.68 201 ASP A O 1
ATOM 1447 N N . TYR A 1 206 ? -1.903 9.190 30.200 1.00 53.27 202 TYR A N 1
ATOM 1448 C CA . TYR A 1 206 ? -1.774 10.278 31.169 1.00 53.27 202 TYR A CA 1
ATOM 1449 C C . TYR A 1 206 ? -1.523 11.602 30.471 1.00 52.76 202 TYR A C 1
ATOM 1450 O O . TYR A 1 206 ? -0.706 11.673 29.553 1.00 52.32 202 TYR A O 1
ATOM 1459 N N . ALA A 1 207 ? -2.212 12.648 30.923 1.00 52.99 203 ALA A N 1
ATOM 1460 C CA . ALA A 1 207 ? -2.090 13.984 30.334 1.00 52.63 203 ALA A CA 1
ATOM 1461 C C . ALA A 1 207 ? -1.922 15.028 31.438 1.00 53.15 203 ALA A C 1
ATOM 1462 O O . ALA A 1 207 ? -2.456 14.870 32.540 1.00 53.92 203 ALA A O 1
ATOM 1464 N N . ASN A 1 208 ? -1.179 16.091 31.147 1.00 52.95 204 ASN A N 1
ATOM 1465 C CA . ASN A 1 208 ? -0.821 17.068 32.172 1.00 53.69 204 ASN A CA 1
ATOM 1466 C C . ASN A 1 208 ? -2.001 17.972 32.494 1.00 54.31 204 ASN A C 1
ATOM 1467 O O . ASN A 1 208 ? -3.111 17.757 31.993 1.00 54.18 204 ASN A O 1
ATOM 1472 N N . LYS A 1 209 ? -1.759 18.989 33.321 1.00 55.21 205 LYS A N 1
ATOM 1473 C CA . LYS A 1 209 ? -2.837 19.854 33.794 1.00 56.18 205 LYS A CA 1
ATOM 1474 C C . LYS A 1 209 ? -3.644 20.511 32.661 1.00 55.65 205 LYS A C 1
ATOM 1475 O O . LYS A 1 209 ? -4.811 20.826 32.864 1.00 56.37 205 LYS A O 1
ATOM 1477 N N . GLN A 1 210 ? -3.039 20.700 31.485 1.00 54.57 206 GLN A N 1
ATOM 1478 C CA . GLN A 1 210 ? -3.740 21.271 30.320 1.00 54.06 206 GLN A CA 1
ATOM 1479 C C . GLN A 1 210 ? -4.143 20.217 29.269 1.00 53.19 206 GLN A C 1
ATOM 1480 O O . GLN A 1 210 ? -4.398 20.551 28.109 1.00 52.65 206 GLN A O 1
ATOM 1486 N N . GLY A 1 211 ? -4.196 18.948 29.663 1.00 53.22 207 GLY A N 1
ATOM 1487 C CA . GLY A 1 211 ? -4.582 17.881 28.744 1.00 52.72 207 GLY A CA 1
ATOM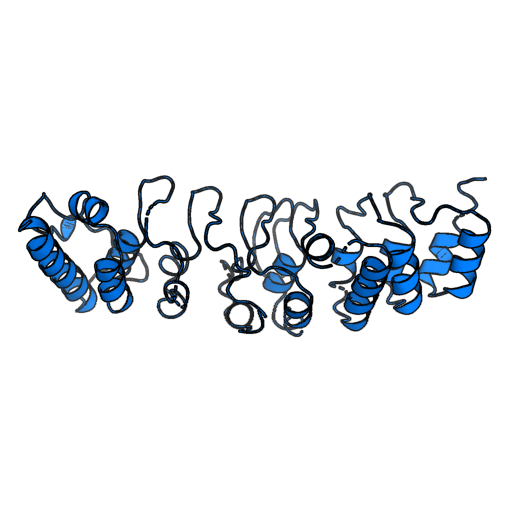 1488 C C . GLY A 1 211 ? -3.549 17.480 27.700 1.00 51.89 207 GLY A C 1
ATOM 1489 O O . GLY A 1 211 ? -3.869 16.710 26.794 1.00 51.67 207 GLY A O 1
ATOM 1490 N N . ASN A 1 212 ? -2.314 17.972 27.816 1.00 51.67 208 ASN A N 1
ATOM 1491 C CA . ASN A 1 212 ? -1.240 17.584 26.890 1.00 51.17 208 ASN A CA 1
ATOM 1492 C C . ASN A 1 212 ? -0.773 16.172 27.149 1.00 51.23 208 ASN A C 1
ATOM 1493 O O . ASN A 1 212 ? -0.487 15.806 28.283 1.00 51.57 208 ASN A O 1
ATOM 1498 N N . SER A 1 213 ? -0.674 15.398 26.082 1.00 51.03 209 SER A N 1
ATOM 1499 C CA . SER A 1 213 ? -0.126 14.058 26.120 1.00 51.21 209 SER A CA 1
ATOM 1500 C C . SER A 1 213 ? 1.371 14.164 25.952 1.00 51.24 209 SER A C 1
ATOM 1501 O O . SER A 1 213 ? 1.903 15.252 25.818 1.00 51.15 209 SER A O 1
ATOM 1504 N N . HIS A 1 214 ? 2.050 13.029 25.937 1.00 51.52 210 HIS A N 1
ATOM 1505 C CA . HIS A 1 214 ? 3.472 13.011 25.636 1.00 51.82 210 HIS A CA 1
ATOM 1506 C C . HIS A 1 214 ? 3.698 13.382 24.173 1.00 51.86 210 HIS A C 1
ATOM 1507 O O . HIS A 1 214 ? 4.651 14.064 23.840 1.00 52.08 210 HIS A O 1
ATOM 1514 N N . LEU A 1 215 ? 2.801 12.936 23.307 1.00 51.85 211 LEU A N 1
ATOM 1515 C CA . LEU A 1 215 ? 2.845 13.267 21.882 1.00 52.04 211 LEU A CA 1
ATOM 1516 C C . LEU A 1 215 ? 2.613 14.751 21.617 1.00 51.58 211 LEU A C 1
ATOM 1517 O O . LEU A 1 215 ? 3.240 15.332 20.741 1.00 51.80 211 LEU A O 1
ATOM 1522 N N . HIS A 1 216 ? 1.693 15.355 22.357 1.00 51.09 212 HIS A N 1
ATOM 1523 C CA . HIS A 1 216 ? 1.527 16.797 22.313 1.00 50.78 212 HIS A CA 1
ATOM 1524 C C . HIS A 1 216 ? 2.838 17.514 22.663 1.00 50.99 212 HIS A C 1
ATOM 1525 O O . HIS A 1 216 ? 3.285 18.365 21.914 1.00 51.09 212 HIS A O 1
ATOM 1532 N N . TRP A 1 217 ? 3.479 17.163 23.772 1.00 51.23 213 TRP A N 1
ATOM 1533 C CA . TRP A 1 217 ? 4.889 17.518 23.935 1.00 51.77 213 TRP A CA 1
ATOM 1534 C C . TRP A 1 217 ? 5.616 16.779 22.831 1.00 52.19 213 TRP A C 1
ATOM 1535 O O . TRP A 1 217 ? 5.021 15.942 22.166 1.00 52.09 213 TRP A O 1
ATOM 1546 N N . ALA A 1 218 ? 6.903 17.020 22.642 1.00 52.93 214 ALA A N 1
ATOM 1547 C CA . ALA A 1 218 ? 7.630 16.338 21.563 1.00 53.65 214 ALA A CA 1
ATOM 1548 C C . ALA A 1 218 ? 7.415 17.083 20.277 1.00 53.68 214 ALA A C 1
ATOM 1549 O O . ALA A 1 218 ? 8.371 17.574 19.702 1.00 54.48 214 ALA A O 1
ATOM 1551 N N . ILE A 1 219 ? 6.168 17.182 19.823 1.00 52.97 215 ILE A N 1
ATOM 1552 C CA . ILE A 1 219 ? 5.850 18.063 18.698 1.00 52.95 215 ILE A CA 1
ATOM 1553 C C . ILE A 1 219 ? 6.167 19.514 19.063 1.00 52.82 215 ILE A C 1
ATOM 1554 O O . ILE A 1 219 ? 6.902 20.178 18.344 1.00 53.44 215 ILE A O 1
ATOM 1559 N N . LEU A 1 220 ? 5.636 19.986 20.193 1.00 52.25 216 LEU A N 1
ATOM 1560 C CA . LEU A 1 220 ? 5.918 21.345 20.699 1.00 52.37 216 LEU A CA 1
ATOM 1561 C C . LEU A 1 220 ? 7.399 21.585 20.942 1.00 53.38 216 LEU A C 1
ATOM 1562 O O . LEU A 1 220 ? 7.875 22.708 20.807 1.00 53.88 216 LEU A O 1
ATOM 1567 N N . ILE A 1 221 ? 8.097 20.519 21.322 1.00 53.82 217 ILE A N 1
ATOM 1568 C CA . ILE A 1 221 ? 9.524 20.537 21.631 1.00 55.00 217 ILE A CA 1
ATOM 1569 C C . ILE A 1 221 ? 10.382 20.415 20.384 1.00 55.94 217 ILE A C 1
ATOM 1570 O O . ILE A 1 221 ? 11.576 20.699 20.418 1.00 57.17 217 ILE A O 1
ATOM 1575 N N . ASN A 1 222 ? 9.760 19.991 19.291 1.00 55.56 218 ASN A N 1
ATOM 1576 C CA . ASN A 1 222 ? 10.437 19.713 18.026 1.00 56.62 218 ASN A CA 1
ATOM 1577 C C . ASN A 1 222 ? 11.357 18.485 18.089 1.00 57.68 218 ASN A C 1
ATOM 1578 O O . ASN A 1 222 ? 12.456 18.475 17.531 1.00 59.15 218 ASN A O 1
ATOM 1583 N N . TRP A 1 223 ? 10.865 17.447 18.754 1.00 57.06 219 TRP A N 1
ATOM 1584 C CA . TRP A 1 223 ? 11.512 16.153 18.790 1.00 57.96 219 TRP A CA 1
ATOM 1585 C C . TRP A 1 223 ? 10.712 15.194 17.911 1.00 57.85 219 TRP A C 1
ATOM 1586 O O . TRP A 1 223 ? 9.939 14.379 18.410 1.00 57.12 219 TRP A O 1
ATOM 1597 N N . GLU A 1 224 ? 10.901 15.305 16.594 1.00 58.77 220 GLU A N 1
ATOM 1598 C CA . GLU A 1 224 ? 10.080 14.561 15.628 1.00 58.92 220 GLU A CA 1
ATOM 1599 C C . GLU A 1 224 ? 10.262 13.053 15.735 1.00 59.73 220 GLU A C 1
ATOM 1600 O O . GLU A 1 224 ? 9.290 12.320 15.679 1.00 59.29 220 GLU A O 1
ATOM 1606 N N . ASP A 1 225 ? 11.503 12.603 15.885 1.00 61.07 221 ASP A N 1
ATOM 1607 C CA . ASP A 1 225 ? 11.828 11.163 15.897 1.00 62.18 221 ASP A CA 1
ATOM 1608 C C . ASP A 1 225 ? 11.384 10.433 17.173 1.00 61.10 221 ASP A C 1
ATOM 1609 O O . ASP A 1 225 ? 11.045 9.247 17.138 1.00 61.51 221 ASP A O 1
ATOM 1614 N N . VAL A 1 226 ? 11.402 11.143 18.295 1.00 64.28 222 VAL A N 1
ATOM 1615 C CA . VAL A 1 226 ? 10.894 10.607 19.552 1.00 61.48 222 VAL A CA 1
ATOM 1616 C C . VAL A 1 226 ? 9.388 10.536 19.480 1.00 58.51 222 VAL A C 1
ATOM 1617 O O . VAL A 1 226 ? 8.788 9.650 20.065 1.00 56.98 222 VAL A O 1
ATOM 1621 N N . ALA A 1 227 ? 8.788 11.475 18.751 1.00 58.73 223 ALA A N 1
ATOM 1622 C CA . ALA A 1 227 ? 7.341 11.495 18.510 1.00 56.47 223 ALA A CA 1
ATOM 1623 C C . ALA A 1 227 ? 6.845 10.242 17.773 1.00 55.63 223 ALA A C 1
ATOM 1624 O O . ALA A 1 227 ? 5.729 9.789 17.997 1.00 54.17 223 ALA A O 1
ATOM 1634 N N . ARG 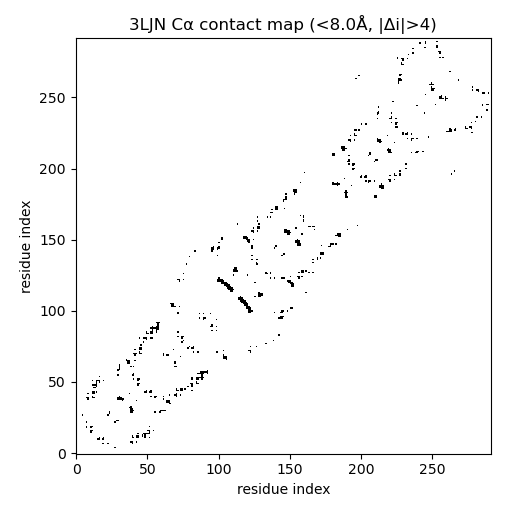A 1 229 ? 8.308 7.241 17.891 1.00 58.62 225 ARG A N 1
ATOM 1635 C CA . ARG A 1 229 ? 8.400 6.117 18.824 1.00 59.40 225 ARG A CA 1
ATOM 1636 C C . ARG A 1 229 ? 7.168 6.033 19.698 1.00 58.29 225 ARG A C 1
ATOM 1637 O O . ARG A 1 229 ? 6.752 4.953 20.100 1.00 60.50 225 ARG A O 1
ATOM 1645 N N . PHE A 1 230 ? 6.590 7.184 20.000 1.00 56.12 226 PHE A N 1
ATOM 1646 C CA . PHE A 1 230 ? 5.348 7.207 20.736 1.00 55.91 226 PHE A CA 1
ATOM 1647 C C . PHE A 1 230 ? 4.222 6.600 19.895 1.00 56.52 226 PHE A C 1
ATOM 1648 O O . PHE A 1 230 ? 3.449 5.784 20.389 1.00 58.81 226 PHE A O 1
ATOM 1656 N N . VAL A 1 231 ? 4.151 6.977 18.624 1.00 55.87 227 VAL A N 1
ATOM 1657 C CA . VAL A 1 231 ? 3.135 6.447 17.720 1.00 57.59 227 VAL A CA 1
ATOM 1658 C C . VAL A 1 231 ? 3.236 4.923 17.592 1.00 61.84 227 VAL A C 1
ATOM 1659 O O . VAL A 1 231 ? 2.230 4.211 17.659 1.00 64.73 227 VAL A O 1
ATOM 1663 N N . GLU A 1 232 ? 4.461 4.439 17.432 1.00 63.25 228 GLU A N 1
ATOM 1664 C CA . GLU A 1 232 ? 4.730 3.013 17.274 1.00 68.46 228 GLU A CA 1
ATOM 1665 C C . GLU A 1 232 ? 4.660 2.260 18.596 1.00 70.29 228 GLU A C 1
ATOM 1666 O O . GLU A 1 232 ? 4.769 1.046 18.622 1.00 75.78 228 GLU A O 1
ATOM 1680 N N . GLY A 1 234 ? 1.885 2.633 20.041 1.00 71.02 230 GLY A N 1
ATOM 1681 C CA . GLY A 1 234 ? 0.431 2.641 20.061 1.00 73.04 230 GLY A CA 1
ATOM 1682 C C . GLY A 1 234 ? -0.180 3.651 21.011 1.00 70.39 230 GLY A C 1
ATOM 1683 O O . GLY A 1 234 ? -1.160 3.356 21.692 1.00 74.45 230 GLY A O 1
ATOM 1684 N N . ILE A 1 235 ? 0.403 4.839 21.071 1.00 65.00 231 ILE A N 1
ATOM 1685 C CA . ILE A 1 235 ? -0.214 5.931 21.803 1.00 63.35 231 ILE A CA 1
ATOM 1686 C C . ILE A 1 235 ? -1.447 6.341 21.048 1.00 62.72 231 ILE A C 1
ATOM 1687 O O . ILE A 1 235 ? -1.455 6.292 19.829 1.00 61.55 231 ILE A O 1
ATOM 1692 N N . ASP A 1 236 ? -2.485 6.742 21.767 1.00 64.46 232 ASP A N 1
ATOM 1693 C CA . ASP A 1 236 ? -3.714 7.183 21.127 1.00 64.28 232 ASP A CA 1
ATOM 1694 C C . ASP A 1 236 ? -3.467 8.516 20.439 1.00 59.39 232 ASP A C 1
ATOM 1695 O O . ASP A 1 236 ? -2.981 9.459 21.058 1.00 57.79 232 ASP A O 1
ATOM 1700 N N . VAL A 1 237 ? -3.802 8.600 19.158 1.00 58.45 233 VAL A N 1
ATOM 1701 C CA . VAL A 1 237 ? -3.561 9.820 18.385 1.00 55.44 233 VAL A CA 1
ATOM 1702 C C . VAL A 1 237 ? -4.790 10.725 18.347 1.00 55.73 233 VAL A C 1
ATOM 1703 O O . VAL A 1 237 ? -4.782 11.741 17.667 1.00 54.54 233 VAL A O 1
ATOM 1707 N N . ASN A 1 238 ? -5.842 10.343 19.064 1.00 58.37 234 ASN A N 1
ATOM 1708 C CA . ASN A 1 238 ? -7.108 11.071 19.066 1.00 59.57 234 ASN A CA 1
ATOM 1709 C C . ASN A 1 238 ? -7.355 11.770 20.406 1.00 61.00 234 ASN A C 1
ATOM 1710 O O . ASN A 1 238 ? -8.468 12.182 20.705 1.00 63.49 234 ASN A O 1
ATOM 1723 N N . GLU A 1 240 ? -7.426 14.774 22.736 1.00 66.03 236 GLU A N 1
ATOM 1724 C CA . GLU A 1 240 ? -7.555 16.203 22.505 1.00 66.82 236 GLU A CA 1
ATOM 1725 C C . GLU A 1 240 ? -7.177 16.939 23.773 1.00 71.68 236 GLU A C 1
ATOM 1726 O O . GLU A 1 240 ? -7.631 16.576 24.848 1.00 76.20 236 GLU A O 1
ATOM 1732 N N . ASP A 1 241 ? -6.336 17.961 23.654 1.00 72.28 237 ASP A N 1
ATOM 1733 C CA . ASP A 1 241 ? -5.960 18.756 24.813 1.00 78.59 237 ASP A CA 1
ATOM 1734 C C . ASP A 1 241 ? -7.181 19.547 25.301 1.00 84.53 237 ASP A C 1
ATOM 1735 O O . ASP A 1 241 ? -8.293 19.337 24.811 1.00 83.12 237 ASP A O 1
ATOM 1740 N N . ASN A 1 242 ? -6.983 20.446 26.259 1.00 59.88 238 ASN A N 1
ATOM 1741 C CA . ASN A 1 242 ? -8.091 21.248 26.775 1.00 62.17 238 ASN A CA 1
ATOM 1742 C C . ASN A 1 242 ? -8.712 22.186 25.730 1.00 60.02 238 ASN A C 1
ATOM 1743 O O . ASN A 1 242 ? -9.915 22.437 25.792 1.00 61.64 238 ASN A O 1
ATOM 1748 N N . GLU A 1 243 ? -7.913 22.668 24.770 1.00 56.80 239 GLU A N 1
ATOM 1749 C CA . GLU A 1 243 ? -8.411 23.509 23.654 1.00 54.87 239 GLU A CA 1
ATOM 1750 C C . GLU A 1 243 ? -8.932 22.722 22.450 1.00 52.73 239 GLU A C 1
ATOM 1751 O O . GLU A 1 243 ? -8.949 23.238 21.349 1.00 50.68 239 GLU A O 1
ATOM 1757 N N . HIS A 1 244 ? -9.319 21.473 22.632 1.00 53.51 240 HIS A N 1
ATOM 1758 C CA . HIS A 1 244 ? -9.771 20.637 21.511 1.00 51.89 240 HIS A CA 1
ATOM 1759 C C . HIS A 1 244 ? -8.714 20.347 20.441 1.00 48.82 240 HIS A C 1
ATOM 1760 O O . HIS A 1 244 ? -9.061 20.011 19.317 1.00 47.41 240 HIS A O 1
ATOM 1767 N N . THR A 1 245 ? -7.435 20.421 20.795 1.00 48.20 241 THR A N 1
ATOM 1768 C CA . THR A 1 245 ? -6.358 20.171 19.832 1.00 45.77 241 THR A CA 1
ATOM 1769 C C . THR A 1 245 ? -5.831 18.729 19.821 1.00 45.97 241 THR A C 1
ATOM 1770 O O . THR A 1 245 ? -5.504 18.178 20.846 1.00 47.82 241 THR A O 1
ATOM 1774 N N . VAL A 1 246 ? -5.716 18.168 18.624 1.00 44.40 242 VAL A N 1
ATOM 1775 C CA . VAL A 1 246 ? -5.318 16.788 18.394 1.00 44.82 242 VAL A CA 1
ATOM 1776 C C . VAL A 1 246 ? -3.948 16.760 17.730 1.00 43.37 242 VAL A C 1
ATOM 1777 O O . VAL A 1 246 ? -3.706 17.541 16.821 1.00 41.60 242 VAL A O 1
ATOM 1781 N N . PRO A 1 247 ? -3.048 15.850 18.158 1.00 44.50 243 PRO A N 1
ATOM 1782 C CA . PRO A 1 247 ? -1.669 15.840 17.639 1.00 43.67 243 PRO A CA 1
ATOM 1783 C C . PRO A 1 247 ? -1.542 16.093 16.121 1.00 41.72 243 PRO A C 1
ATOM 1784 O O . PRO A 1 247 ? -0.637 16.809 15.690 1.00 40.69 243 PRO A O 1
ATOM 1788 N N . LEU A 1 248 ? -2.445 15.530 15.318 1.00 41.60 244 LEU A N 1
ATOM 1789 C CA . LEU A 1 248 ? -2.475 15.850 13.894 1.00 40.20 244 LEU A CA 1
ATOM 1790 C C . LEU A 1 248 ? -2.340 17.357 13.634 1.00 38.71 244 LEU A C 1
ATOM 1791 O O . LEU A 1 248 ? -1.510 17.737 12.819 1.00 37.96 244 LEU A O 1
ATOM 1796 N N . TYR A 1 249 ? -3.137 18.196 14.318 1.00 38.72 245 TYR A N 1
ATOM 1797 C CA . TYR A 1 249 ? -3.066 19.665 14.152 1.00 37.84 245 TYR A CA 1
ATOM 1798 C C . TYR A 1 249 ? -1.688 20.188 14.535 1.00 37.68 245 TYR A C 1
ATOM 1799 O O . TYR A 1 249 ? -1.106 20.980 13.811 1.00 36.95 245 TYR A O 1
ATOM 1808 N N . LEU A 1 250 ? -1.151 19.729 15.655 1.00 38.73 246 LEU A N 1
ATOM 1809 C CA . LEU A 1 250 ? 0.198 20.126 16.029 1.00 38.98 246 LEU A CA 1
ATOM 1810 C C . LEU A 1 250 ? 1.258 19.632 15.040 1.00 38.58 246 LEU A C 1
ATOM 1811 O O . LEU A 1 250 ? 2.265 20.299 14.823 1.00 38.47 246 LEU A O 1
ATOM 1816 N N . SER A 1 251 ? 1.048 18.462 14.456 1.00 38.76 247 SER A N 1
ATOM 1817 C CA . SER A 1 251 ? 2.005 17.926 13.514 1.00 38.90 247 SER A CA 1
ATOM 1818 C C . SER A 1 251 ? 2.054 18.759 12.257 1.00 37.83 247 SER A C 1
ATOM 1819 O O . SER A 1 251 ? 3.112 19.064 11.737 1.00 38.03 247 SER A O 1
ATOM 1822 N N . VAL A 1 252 ? 0.877 19.104 11.762 1.00 37.07 248 VAL A N 1
ATOM 1823 C CA . VAL A 1 252 ? 0.739 20.016 10.633 1.00 36.42 248 VAL A CA 1
ATOM 1824 C C . VAL A 1 252 ? 1.457 21.313 10.967 1.00 36.27 248 VAL A C 1
ATOM 1825 O O . VAL A 1 252 ? 2.378 21.710 10.241 1.00 36.51 248 VAL A O 1
ATOM 1829 N N . ARG A 1 253 ? 1.057 21.929 12.086 1.00 36.27 249 ARG A N 1
ATOM 1830 C CA . ARG A 1 253 ? 1.620 23.199 12.552 1.00 36.54 249 ARG A CA 1
ATOM 1831 C C . ARG A 1 253 ? 3.120 23.183 12.826 1.00 37.22 249 ARG A C 1
ATOM 1832 O O . ARG A 1 253 ? 3.779 24.211 12.716 1.00 37.62 249 ARG A O 1
ATOM 1840 N N . ALA A 1 254 ? 3.657 22.031 13.204 1.00 37.72 250 ALA A N 1
ATOM 1841 C CA . ALA A 1 254 ? 5.091 21.900 13.426 1.00 38.78 250 ALA A CA 1
ATOM 1842 C C . ALA A 1 254 ? 5.857 21.642 12.132 1.00 39.00 250 ALA A C 1
ATOM 1843 O O . ALA A 1 254 ? 7.075 21.462 12.182 1.00 40.20 250 ALA A O 1
ATOM 1845 N N . ALA A 1 255 ? 5.160 21.660 10.988 1.00 38.24 251 ALA A N 1
ATOM 1846 C CA . ALA A 1 255 ? 5.683 21.138 9.717 1.00 38.86 251 ALA A CA 1
ATOM 1847 C C . ALA A 1 255 ? 5.808 19.625 9.909 1.00 39.59 251 ALA A C 1
ATOM 1848 O O . ALA A 1 255 ? 4.793 18.960 10.095 1.00 39.09 251 ALA A O 1
ATOM 1858 N N . VAL A 1 257 ? 6.975 16.370 8.339 1.00 43.70 253 VAL A N 1
ATOM 1859 C CA . VAL A 1 257 ? 6.285 15.753 7.211 1.00 44.10 253 VAL A CA 1
ATOM 1860 C C . VAL A 1 257 ? 6.008 14.271 7.447 1.00 45.51 253 VAL A C 1
ATOM 1861 O O . VAL A 1 257 ? 4.867 13.824 7.292 1.00 45.06 253 VAL A O 1
ATOM 1865 N N . LEU A 1 258 ? 7.042 13.519 7.829 1.00 47.56 254 LEU A N 1
ATOM 1866 C CA . LEU A 1 258 ? 6.897 12.073 8.097 1.00 49.56 254 LEU A CA 1
ATOM 1867 C C . LEU A 1 258 ? 5.855 11.733 9.176 1.00 48.67 254 LEU A C 1
ATOM 1868 O O . LEU A 1 258 ? 5.029 10.852 8.968 1.00 49.44 254 LEU A O 1
ATOM 1873 N N . LEU A 1 259 ? 5.885 12.430 10.313 1.00 47.43 255 LEU A N 1
ATOM 1874 C CA . LEU A 1 259 ? 4.871 12.251 11.345 1.00 46.83 255 LEU A CA 1
ATOM 1875 C C . LEU A 1 259 ? 3.475 12.514 10.794 1.00 45.18 255 LEU A C 1
ATOM 1876 O O . LEU A 1 259 ? 2.544 11.758 11.066 1.00 45.81 255 LEU A O 1
ATOM 1881 N N . THR A 1 260 ? 3.332 13.579 10.012 1.00 43.46 256 THR A N 1
ATOM 1882 C CA . THR A 1 260 ? 2.035 13.929 9.437 1.00 42.21 256 THR A CA 1
ATOM 1883 C C . THR A 1 260 ? 1.472 12.866 8.481 1.00 43.57 256 THR A C 1
ATOM 1884 O O . THR A 1 260 ? 0.261 12.617 8.488 1.00 43.42 256 THR A O 1
ATOM 1888 N N . LYS A 1 261 ? 2.324 12.248 7.657 1.00 45.26 257 LYS A N 1
ATOM 1889 C CA . LYS A 1 261 ? 1.857 11.169 6.766 1.00 47.16 257 LYS A CA 1
ATOM 1890 C C . LYS A 1 261 ? 1.242 10.047 7.623 1.00 48.46 257 LYS A C 1
ATOM 1891 O O . LYS A 1 261 ? 0.251 9.411 7.233 1.00 49.37 257 LYS A O 1
ATOM 1893 N N . GLU A 1 262 ? 1.818 9.851 8.811 1.00 48.83 258 GLU A N 1
ATOM 1894 C CA . GLU A 1 262 ? 1.404 8.792 9.740 1.00 50.63 258 GLU A CA 1
ATOM 1895 C C . GLU A 1 262 ? 0.206 9.192 10.595 1.00 49.29 258 GLU A C 1
ATOM 1896 O O . GLU A 1 262 ? -0.560 8.339 11.020 1.00 50.87 258 GLU A O 1
ATOM 1902 N N . LEU A 1 263 ? 0.029 10.479 10.851 1.00 46.79 259 LEU A N 1
ATOM 1903 C CA . LEU A 1 263 ? -1.115 10.900 11.662 1.00 45.93 259 LEU A CA 1
ATOM 1904 C C . LEU A 1 263 ? -2.419 10.997 10.845 1.00 45.44 259 LEU A C 1
ATOM 1905 O O . LEU A 1 263 ? -3.487 10.637 11.336 1.00 46.22 259 LEU A O 1
ATOM 1910 N N . LEU A 1 264 ? -2.325 11.422 9.592 1.00 44.64 260 LEU A N 1
ATOM 1911 C CA . LEU A 1 264 ? -3.429 11.245 8.655 1.00 45.03 260 LEU A CA 1
ATOM 1912 C C . LEU A 1 264 ? -3.844 9.763 8.589 1.00 47.67 260 LEU A C 1
ATOM 1913 O O . LEU A 1 264 ? -5.014 9.429 8.786 1.00 48.47 260 LEU A O 1
ATOM 1918 N N . GLN A 1 265 ? -2.892 8.866 8.349 1.00 49.40 261 GLN A N 1
ATOM 1919 C CA . GLN A 1 265 ? -3.213 7.438 8.347 1.00 52.40 261 GLN A CA 1
ATOM 1920 C C . GLN A 1 265 ? -4.089 7.018 9.544 1.00 53.27 261 GLN A C 1
ATOM 1921 O O . GLN A 1 265 ? -5.124 6.389 9.354 1.00 54.88 261 GLN A O 1
ATOM 1927 N N . LYS A 1 266 ? -3.686 7.394 10.759 1.00 52.52 262 LYS A N 1
ATOM 1928 C CA . LYS A 1 266 ? -4.251 6.825 12.005 1.00 54.24 262 LYS A CA 1
ATOM 1929 C C . LYS A 1 266 ? -5.335 7.658 12.667 1.00 52.94 262 LYS A C 1
ATOM 1930 O O . LYS A 1 266 ? -6.063 7.153 13.514 1.00 54.80 262 LYS A O 1
ATOM 1936 N N . THR A 1 267 ? -5.423 8.936 12.319 1.00 50.16 263 THR A N 1
ATOM 1937 C CA . THR A 1 267 ? -6.379 9.804 12.977 1.00 49.24 263 THR A CA 1
ATOM 1938 C C . THR A 1 267 ? -7.784 9.488 12.486 1.00 50.34 263 THR A C 1
ATOM 1939 O O . THR A 1 267 ? -8.020 9.319 11.288 1.00 50.31 263 THR A O 1
ATOM 1943 N N . ASP A 1 268 ? -8.701 9.399 13.444 1.00 51.71 264 ASP A N 1
ATOM 1944 C CA . ASP A 1 268 ? -10.105 9.155 13.172 1.00 53.18 264 ASP A CA 1
ATOM 1945 C C . ASP A 1 268 ? -10.604 10.222 12.225 1.00 51.24 264 ASP A C 1
ATOM 1946 O O . ASP A 1 268 ? -10.080 11.313 12.214 1.00 48.97 264 ASP A O 1
ATOM 1951 N N . VAL A 1 269 ? -11.615 9.882 11.432 1.00 52.54 265 VAL A N 1
ATOM 1952 C CA . VAL A 1 269 ? -12.047 10.693 10.289 1.00 51.37 265 VAL A CA 1
ATOM 1953 C C . VAL A 1 269 ? -12.853 11.914 10.715 1.00 50.67 265 VAL A C 1
ATOM 1954 O O . VAL A 1 269 ? -12.720 13.005 10.147 1.00 48.96 265 VAL A O 1
ATOM 1958 N N . PHE A 1 270 ? -13.687 11.718 11.723 1.00 52.43 266 PHE A N 1
ATOM 1959 C CA . PHE A 1 270 ? -14.429 12.810 12.313 1.00 52.38 266 PHE A CA 1
ATOM 1960 C C . PHE A 1 270 ? -13.521 14.011 12.624 1.00 49.83 266 PHE A C 1
ATOM 1961 O O . PHE A 1 270 ? -13.922 15.136 12.423 1.00 49.22 266 PHE A O 1
ATOM 1969 N N . LEU A 1 271 ? -12.310 13.774 13.114 1.00 48.73 267 LEU A N 1
ATOM 1970 C CA . LEU A 1 271 ? -11.424 14.867 13.523 1.00 46.75 267 LEU A CA 1
ATOM 1971 C C . LEU A 1 271 ? -10.796 15.622 12.354 1.00 44.64 267 LEU A C 1
ATOM 1972 O O . LEU A 1 271 ? -10.548 16.823 12.462 1.00 43.49 267 LEU A O 1
ATOM 1977 N N . ILE A 1 272 ? -10.538 14.934 11.249 1.00 44.54 268 ILE A N 1
ATOM 1978 C CA . ILE A 1 272 ? -10.096 15.603 10.031 1.00 43.21 268 ILE A CA 1
ATOM 1979 C C . ILE A 1 272 ? -11.194 16.510 9.483 1.00 43.65 268 ILE A C 1
ATOM 1980 O O . ILE A 1 272 ? -10.930 17.640 9.137 1.00 42.64 268 ILE A O 1
ATOM 1985 N N . GLN A 1 273 ? -12.422 16.020 9.397 1.00 45.52 269 GLN A N 1
ATOM 1986 C CA . GLN A 1 273 ? -13.536 16.855 8.922 1.00 46.48 269 GLN A CA 1
ATOM 1987 C C . GLN A 1 273 ? -13.755 18.115 9.776 1.00 46.19 269 GLN A C 1
ATOM 1988 O O . GLN A 1 273 ? -14.162 19.153 9.253 1.00 46.43 269 GLN A O 1
ATOM 1994 N N . ALA A 1 274 ? -13.481 18.026 11.074 1.00 46.07 270 ALA A N 1
ATOM 1995 C CA . ALA A 1 274 ? -13.655 19.159 11.987 1.00 46.27 270 ALA A CA 1
ATOM 1996 C C . ALA A 1 274 ? -12.382 19.989 12.171 1.00 44.29 270 ALA A C 1
ATOM 1997 O O . ALA A 1 274 ? -12.325 20.854 13.030 1.00 44.56 270 ALA A O 1
ATOM 1999 N N . CYS A 1 275 ? -11.359 19.714 11.373 1.00 42.68 271 CYS A N 1
ATOM 2000 C CA . CYS A 1 275 ? -10.104 20.457 11.426 1.00 41.07 271 CYS A CA 1
ATOM 2001 C C . CYS A 1 275 ? -10.335 21.899 11.024 1.00 41.18 271 CYS A C 1
ATOM 2002 O O . CYS A 1 275 ? -11.048 22.146 10.056 1.00 41.91 271 CYS A O 1
ATOM 2005 N N . PRO A 1 276 ? -9.734 22.866 11.747 1.00 40.85 272 PRO A N 1
ATOM 2006 C CA . PRO A 1 276 ? -10.073 24.255 11.442 1.00 41.59 272 PRO A CA 1
ATOM 2007 C C . PRO A 1 276 ? -9.130 24.929 10.432 1.00 40.65 272 PRO A C 1
ATOM 2008 O O . PRO A 1 276 ? -9.234 26.134 10.241 1.00 41.48 272 PRO A O 1
ATOM 2012 N N . TYR A 1 277 ? -8.243 24.173 9.782 1.00 39.38 273 TYR A N 1
ATOM 2013 C CA . TYR A 1 277 ? -7.369 24.723 8.736 1.00 38.94 273 TYR A CA 1
ATOM 2014 C C . TYR A 1 277 ? -7.947 24.569 7.339 1.00 39.75 273 TYR A C 1
ATOM 2015 O O . TYR A 1 277 ? -7.263 24.853 6.354 1.00 39.78 273 TYR A O 1
ATOM 2024 N N . HIS A 1 278 ? -9.203 24.135 7.249 1.00 40.78 274 HIS A N 1
ATOM 2025 C CA . HIS A 1 278 ? -9.905 24.121 5.978 1.00 42.13 274 HIS A CA 1
ATOM 2026 C C . HIS A 1 278 ? -11.347 24.556 6.174 1.00 43.94 274 HIS A C 1
ATOM 2027 O O . HIS A 1 278 ? -11.845 24.580 7.295 1.00 44.11 274 HIS A O 1
ATOM 2034 N N . ASN A 1 279 ? -12.002 24.901 5.071 1.00 45.68 275 ASN A N 1
ATOM 2035 C CA . ASN A 1 279 ? -13.366 25.410 5.096 1.00 47.97 275 ASN A CA 1
ATOM 2036 C C . ASN A 1 279 ? -14.403 24.368 4.683 1.00 49.27 275 ASN A C 1
ATOM 2037 O O . ASN A 1 279 ? -15.407 24.695 4.052 1.00 51.67 275 ASN A O 1
ATOM 2042 N N . GLY A 1 280 ? -14.157 23.116 5.041 1.00 48.04 276 GLY A N 1
ATOM 2043 C CA . GLY A 1 280 ? -14.958 22.004 4.538 1.00 49.39 276 GLY A CA 1
ATOM 2044 C C . GLY A 1 280 ? -14.495 21.444 3.193 1.00 49.68 276 GLY A C 1
ATOM 2045 O O . GLY A 1 280 ? -14.996 20.409 2.733 1.00 50.89 276 GLY A O 1
ATOM 2046 N N . THR A 1 281 ? -13.531 22.095 2.553 1.00 48.97 277 THR A N 1
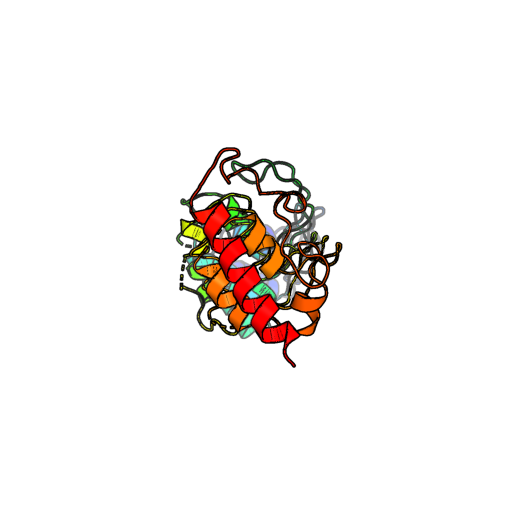ATOM 2047 C CA . THR A 1 281 ? -13.201 21.720 1.186 1.00 50.05 277 THR A CA 1
ATOM 2048 C C . THR A 1 281 ? -11.800 22.117 0.707 1.00 48.90 277 THR A C 1
ATOM 2049 O O . THR A 1 281 ? -11.132 21.325 0.051 1.00 48.96 277 THR A O 1
ATOM 2053 N N . THR A 1 282 ? -11.366 23.337 1.010 1.00 48.30 278 THR A N 1
ATOM 2054 C CA . THR A 1 282 ? -10.019 23.774 0.647 1.00 47.45 278 THR A CA 1
ATOM 2055 C C . THR A 1 282 ? -9.210 24.044 1.900 1.00 45.09 278 THR A C 1
ATOM 2056 O O . THR A 1 282 ? -9.735 24.554 2.881 1.00 44.72 278 THR A O 1
ATOM 2060 N N . VAL A 1 283 ? -7.926 23.711 1.855 1.00 43.88 279 VAL A N 1
ATOM 2061 C CA . VAL A 1 283 ? -7.008 24.071 2.931 1.00 42.07 279 VAL A CA 1
ATOM 2062 C C . VAL A 1 283 ? -6.586 25.540 2.774 1.00 42.69 279 VAL A C 1
ATOM 2063 O O . VAL A 1 283 ? -6.240 25.975 1.682 1.00 44.08 279 VAL A O 1
ATOM 2067 N N . LEU A 1 284 ? -6.632 26.294 3.872 1.00 42.07 280 LEU A N 1
ATOM 2068 C CA . LEU A 1 284 ? -6.323 27.726 3.863 1.00 43.04 280 LEU A CA 1
ATOM 2069 C C . LEU A 1 284 ? -5.077 27.987 4.717 1.00 41.73 280 LEU A C 1
ATOM 2070 O O . LEU A 1 284 ? -5.153 27.996 5.939 1.00 40.86 280 LEU A O 1
ATOM 2075 N N . PRO A 1 285 ? -3.918 28.186 4.074 1.00 41.96 281 PRO A N 1
ATOM 2076 C CA . PRO A 1 285 ? -2.667 28.308 4.834 1.00 40.98 281 PRO A CA 1
ATOM 2077 C C . PRO A 1 285 ? -2.606 29.497 5.806 1.00 41.43 281 PRO A C 1
ATOM 2078 O O . PRO A 1 285 ? -1.846 29.451 6.774 1.00 40.58 281 PRO A O 1
ATOM 2082 N N . ASP A 1 286 ? -3.391 30.546 5.552 1.00 43.14 282 ASP A N 1
ATOM 2083 C CA . ASP A 1 286 ? -3.490 31.693 6.469 1.00 44.13 282 ASP A CA 1
ATOM 2084 C C . ASP A 1 286 ? -4.102 31.297 7.804 1.00 43.19 282 ASP A C 1
ATOM 2085 O O . ASP A 1 286 ? -3.844 31.926 8.807 1.00 43.66 282 ASP A O 1
ATOM 2090 N N . ARG A 1 287 ? -4.937 30.269 7.814 1.00 42.27 283 ARG A N 1
ATOM 2091 C CA . ARG A 1 287 ? -5.488 29.762 9.064 1.00 41.67 283 ARG A CA 1
ATOM 2092 C C . ARG A 1 287 ? -4.470 28.986 9.905 1.00 40.10 283 ARG A C 1
ATOM 2093 O O . ARG A 1 287 ? -4.822 28.499 10.980 1.00 39.86 283 ARG A O 1
ATOM 2101 N N . VAL A 1 288 ? -3.233 28.847 9.429 1.00 39.42 284 VAL A N 1
ATOM 2102 C CA . VAL A 1 288 ? -2.242 28.063 10.161 1.00 38.32 284 VAL A CA 1
ATOM 2103 C C . VAL A 1 288 ? -1.286 28.948 10.976 1.00 38.99 284 VAL A C 1
ATOM 2104 O O . VAL A 1 288 ? -0.673 29.888 10.438 1.00 39.88 284 VAL A O 1
ATOM 2108 N N . VAL A 1 289 ? -1.186 28.630 12.274 1.00 38.93 285 VAL A N 1
ATOM 2109 C CA . VAL A 1 289 ? -0.310 29.322 13.214 1.00 39.87 285 VAL A CA 1
ATOM 2110 C C . VAL A 1 289 ? 0.918 28.445 13.442 1.00 39.18 285 VAL A C 1
ATOM 2111 O O . VAL A 1 289 ? 1.025 27.753 14.451 1.00 39.19 285 VAL A O 1
ATOM 2115 N N . TRP A 1 290 ? 1.852 28.497 12.501 1.00 39.01 286 TRP A N 1
ATOM 2116 C CA . TRP A 1 290 ? 3.077 27.696 12.578 1.00 38.79 286 TRP A CA 1
ATOM 2117 C C . TRP A 1 290 ? 3.808 27.880 13.892 1.00 39.79 286 TRP A C 1
ATOM 2118 O O . TRP A 1 290 ? 3.840 28.977 14.413 1.00 40.97 286 TRP A O 1
ATOM 2129 N N . LEU A 1 291 ? 4.428 26.819 14.404 1.00 39.72 287 LEU A N 1
ATOM 2130 C CA . LEU A 1 291 ? 5.186 26.909 15.664 1.00 41.10 287 LEU A CA 1
ATOM 2131 C C . LEU A 1 291 ? 6.538 27.602 15.457 1.00 42.32 287 LEU A C 1
ATOM 2132 O O . LEU A 1 291 ? 7.016 27.718 14.340 1.00 42.08 287 LEU A O 1
ATOM 2137 N N . ASP A 1 292 ? 7.148 28.055 16.543 1.00 44.02 288 ASP A N 1
ATOM 2138 C CA . ASP A 1 292 ? 8.237 29.040 16.482 1.00 45.69 288 ASP A CA 1
ATOM 2139 C C . ASP A 1 292 ? 9.548 28.544 15.877 1.00 46.22 288 ASP A C 1
ATOM 2140 O O . ASP A 1 292 ? 10.223 29.290 15.166 1.00 47.10 288 ASP A O 1
ATOM 2145 N N . PHE A 1 293 ? 9.906 27.301 16.184 1.00 46.13 289 PHE A N 1
ATOM 2146 C CA . PHE A 1 293 ? 11.020 26.592 15.544 1.00 46.77 289 PHE A CA 1
ATOM 2147 C C . PHE A 1 293 ? 10.795 26.308 14.043 1.00 45.46 289 PHE A C 1
ATOM 2148 O O . PHE A 1 293 ? 11.667 25.716 13.416 1.00 46.27 289 PHE A O 1
ATOM 2156 N N . VAL A 1 294 ? 9.623 26.664 13.498 1.00 43.84 290 VAL A N 1
ATOM 2157 C CA . VAL A 1 294 ? 9.317 26.564 12.058 1.00 43.02 290 VAL A CA 1
ATOM 2158 C C . VAL A 1 294 ? 9.621 27.901 11.395 1.00 44.03 290 VAL A C 1
ATOM 2159 O O . VAL A 1 294 ? 9.155 28.920 11.885 1.00 44.25 290 VAL A O 1
ATOM 2163 N N . PRO A 1 295 ? 10.373 27.915 10.278 1.00 45.04 291 PRO A N 1
ATOM 2164 C CA . PRO A 1 295 ? 10.730 29.191 9.628 1.00 46.57 291 PRO A CA 1
ATOM 2165 C C . PRO A 1 295 ? 9.542 30.000 9.147 1.00 45.90 291 PRO A C 1
ATOM 2166 O O . PRO A 1 295 ? 8.623 29.458 8.537 1.00 44.55 291 PRO A O 1
ATOM 2170 N N . ALA A 1 296 ? 9.574 31.297 9.428 1.00 47.23 292 ALA A N 1
ATOM 2171 C CA . ALA A 1 296 ? 8.491 32.209 9.052 1.00 47.27 292 ALA A CA 1
ATOM 2172 C C . ALA A 1 296 ? 8.442 32.505 7.556 1.00 48.29 292 ALA A C 1
ATOM 2173 O O . ALA A 1 296 ? 7.404 32.924 7.047 1.00 48.18 292 ALA A O 1
ATOM 2175 N N . ALA A 1 297 ? 9.558 32.297 6.864 1.00 49.69 293 ALA A N 1
ATOM 2176 C CA . ALA A 1 297 ? 9.636 32.507 5.423 1.00 51.23 293 ALA A CA 1
ATOM 2177 C C . ALA A 1 297 ? 9.020 31.317 4.685 1.00 49.70 293 ALA A C 1
ATOM 2178 O O . ALA A 1 297 ? 8.102 30.674 5.197 1.00 47.43 293 ALA A O 1
ATOM 2180 N N . ALA A 1 298 ? 9.508 31.023 3.483 1.00 51.29 294 ALA A N 1
ATOM 2181 C CA . ALA A 1 298 ? 9.022 29.873 2.729 1.00 50.43 294 ALA A CA 1
ATOM 2182 C C . ALA A 1 298 ? 9.851 28.628 3.080 1.00 49.93 294 ALA A C 1
ATOM 2183 O O . ALA A 1 298 ? 10.983 28.729 3.584 1.00 50.97 294 ALA A O 1
ATOM 2185 N N . ASP A 1 299 ? 9.270 27.454 2.833 1.00 48.67 295 ASP A N 1
ATOM 2186 C CA . ASP A 1 299 ? 9.891 26.190 3.213 1.00 48.36 295 ASP A CA 1
ATOM 2187 C C . ASP A 1 299 ? 9.123 25.083 2.529 1.00 47.84 295 ASP A C 1
ATOM 2188 O O . ASP A 1 299 ? 7.906 25.131 2.491 1.00 46.40 295 ASP A O 1
ATOM 2193 N N . PRO A 1 300 ? 9.817 24.084 1.965 1.00 49.38 296 PRO A N 1
ATOM 2194 C CA . PRO A 1 300 ? 9.052 23.038 1.296 1.00 49.28 296 PRO A CA 1
ATOM 2195 C C . PRO A 1 300 ? 8.186 22.217 2.235 1.00 46.88 296 PRO A C 1
ATOM 2196 O O . PRO A 1 300 ? 7.182 21.686 1.797 1.00 46.39 296 PRO A O 1
ATOM 2200 N N . SER A 1 301 ? 8.572 22.114 3.505 1.00 45.78 297 SER A N 1
ATOM 2201 C CA . SER A 1 301 ? 7.784 21.398 4.511 1.00 43.88 297 SER A CA 1
ATOM 2202 C C . SER A 1 301 ? 6.479 22.107 4.825 1.00 42.00 297 SER A C 1
ATOM 2203 O O . SER A 1 301 ? 5.489 21.461 5.189 1.00 40.86 297 SER A O 1
ATOM 2206 N N . LYS A 1 302 ? 6.481 23.435 4.716 1.00 42.04 298 LYS A N 1
ATOM 2207 C CA . LYS A 1 302 ? 5.257 24.193 4.916 1.00 40.84 298 LYS A CA 1
ATOM 2208 C C . LYS A 1 302 ? 4.325 23.874 3.772 1.00 41.21 298 LYS A C 1
ATOM 2209 O O . LYS A 1 302 ? 3.155 23.574 3.986 1.00 40.18 298 LYS A O 1
ATOM 2215 N N . GLN A 1 303 ? 4.856 23.924 2.555 1.00 43.06 299 GLN A N 1
ATOM 2216 C CA . GLN A 1 303 ? 4.091 23.549 1.370 1.00 44.06 299 GLN A CA 1
ATOM 2217 C C . GLN A 1 303 ? 3.565 22.121 1.527 1.00 43.43 299 GLN A C 1
ATOM 2218 O O . GLN A 1 303 ? 2.352 21.892 1.547 1.00 42.69 299 GLN A O 1
ATOM 2224 N N . GLU A 1 304 ? 4.497 21.188 1.702 1.00 44.02 300 GLU A N 1
ATOM 2225 C CA . GLU A 1 304 ? 4.227 19.750 1.742 1.00 44.25 300 GLU A CA 1
ATOM 2226 C C . GLU A 1 304 ? 3.109 19.324 2.692 1.00 42.40 300 GLU A C 1
ATOM 2227 O O . GLU A 1 304 ? 2.133 18.744 2.242 1.00 42.68 300 GLU A O 1
ATOM 2233 N N . VAL A 1 305 ? 3.238 19.605 3.988 1.00 40.90 301 VAL A N 1
ATOM 2234 C CA . VAL A 1 305 ? 2.216 19.179 4.973 1.00 39.59 301 VAL A CA 1
ATOM 2235 C C . VAL A 1 305 ? 0.780 19.606 4.615 1.00 39.08 301 VAL A C 1
ATOM 2236 O O . VAL A 1 305 ? -0.181 18.899 4.932 1.00 38.87 301 VAL A O 1
ATOM 2240 N N . LEU A 1 306 ? 0.638 20.754 3.953 1.00 39.27 302 LEU A N 1
ATOM 2241 C CA . LEU A 1 306 ? -0.664 21.287 3.583 1.00 39.25 302 LEU A CA 1
ATOM 2242 C C . LEU A 1 306 ? -1.151 20.687 2.298 1.00 40.78 302 LEU A C 1
ATOM 2243 O O . LEU A 1 306 ? -2.350 20.629 2.045 1.00 41.07 302 LEU A O 1
ATOM 2248 N N . GLN A 1 307 ? -0.218 20.283 1.455 1.00 42.15 303 GLN A N 1
ATOM 2249 C CA . GLN A 1 307 ? -0.576 19.524 0.270 1.00 44.08 303 GLN A CA 1
ATOM 2250 C C . GLN A 1 307 ? -1.095 18.108 0.689 1.00 44.04 303 GLN A C 1
ATOM 2251 O O . GLN A 1 307 ? -2.087 17.619 0.157 1.00 45.04 303 GLN A O 1
ATOM 2257 N N . LEU A 1 308 ? -0.436 17.486 1.673 1.00 43.20 304 LEU A N 1
ATOM 2258 C CA . LEU A 1 308 ? -0.864 16.198 2.228 1.00 43.42 304 LEU A CA 1
ATOM 2259 C C . LEU A 1 308 ? -2.223 16.277 2.877 1.00 42.41 304 LEU A C 1
ATOM 2260 O O . LEU A 1 308 ? -3.053 15.384 2.710 1.00 43.43 304 LEU A O 1
ATOM 2265 N N . LEU A 1 309 ? -2.429 17.331 3.656 1.00 40.75 305 LEU A N 1
ATOM 2266 C CA . LEU A 1 309 ? -3.722 17.575 4.274 1.00 40.13 305 LEU A CA 1
ATOM 2267 C C . LEU A 1 309 ? -4.819 17.788 3.235 1.00 41.27 305 LEU A C 1
ATOM 2268 O O . LEU A 1 309 ? -5.965 17.430 3.479 1.00 41.69 305 LEU A O 1
ATOM 2273 N N . GLN A 1 310 ? -4.471 18.356 2.083 1.00 42.17 306 GLN A N 1
ATOM 2274 C CA . GLN A 1 310 ? -5.437 18.523 0.996 1.00 43.83 306 GLN A CA 1
ATOM 2275 C C . GLN A 1 310 ? -5.812 17.176 0.388 1.00 45.60 306 GLN A C 1
ATOM 2276 O O . GLN A 1 310 ? -6.995 16.883 0.220 1.00 46.60 306 GLN A O 1
ATOM 2282 N N . GLU A 1 311 ? -4.799 16.370 0.059 1.00 46.35 307 GLU A N 1
ATOM 2283 C CA . GLU A 1 311 ? -4.989 14.984 -0.404 1.00 48.37 307 GLU A CA 1
ATOM 2284 C C . GLU A 1 311 ? -5.929 14.197 0.511 1.00 48.09 307 GLU A C 1
ATOM 2285 O O . GLU A 1 311 ? -6.898 13.613 0.037 1.00 49.86 307 GLU A O 1
ATOM 2291 N N . LYS A 1 312 ? -5.665 14.194 1.814 1.00 46.25 308 LYS A N 1
ATOM 2292 C CA . LYS A 1 312 ? -6.499 13.421 2.730 1.00 46.42 308 LYS A CA 1
ATOM 2293 C C . LYS A 1 312 ? -7.896 13.986 2.875 1.00 46.35 308 LYS A C 1
ATOM 2294 O O . LYS A 1 312 ? -8.846 13.237 3.041 1.00 47.70 308 LYS A O 1
ATOM 2300 N N . LEU A 1 313 ? -8.027 15.303 2.836 1.00 45.15 309 LEU A N 1
ATOM 2301 C CA . LEU A 1 313 ? -9.344 15.916 2.888 1.00 45.56 309 LEU A CA 1
ATOM 2302 C C . LEU A 1 313 ? -10.192 15.532 1.667 1.00 48.01 309 LEU A C 1
ATOM 2303 O O . LEU A 1 313 ? -11.386 15.251 1.782 1.00 49.31 309 LEU A O 1
ATOM 2308 N N . ASP A 1 314 ? -9.574 15.532 0.495 1.00 49.01 310 ASP A N 1
ATOM 2309 C CA . ASP A 1 314 ? -10.267 15.124 -0.713 1.00 51.79 310 ASP A CA 1
ATOM 2310 C C . ASP A 1 314 ? -10.710 13.664 -0.638 1.00 53.52 310 ASP A C 1
ATOM 2311 O O . ASP A 1 314 ? -11.833 13.346 -1.019 1.00 55.61 310 ASP A O 1
ATOM 2316 N N . GLU A 1 315 ? -9.837 12.786 -0.136 1.00 53.01 311 GLU A N 1
ATOM 2317 C CA . GLU A 1 315 ? -10.187 11.370 0.079 1.00 54.89 311 GLU A CA 1
ATOM 2318 C C . GLU A 1 315 ? -11.394 11.216 1.010 1.00 54.95 311 GLU A C 1
ATOM 2319 O O . GLU A 1 315 ? -12.358 10.530 0.683 1.00 57.42 311 GLU A O 1
ATOM 2325 N N . VAL A 1 316 ? -11.344 11.877 2.161 1.00 52.58 312 VAL A N 1
ATOM 2326 C CA . VAL A 1 316 ? -12.401 11.745 3.162 1.00 52.88 312 VAL A CA 1
ATOM 2327 C C . VAL A 1 316 ? -13.720 12.360 2.688 1.00 54.18 312 VAL A C 1
ATOM 2328 O O . VAL A 1 316 ? -14.796 11.764 2.858 1.00 56.28 312 VAL A O 1
ATOM 2332 N N . VAL A 1 317 ? -13.629 13.536 2.074 1.00 53.33 313 VAL A N 1
ATOM 2333 C CA . VAL A 1 317 ? -14.815 14.253 1.628 1.00 54.79 313 VAL A CA 1
ATOM 2334 C C . VAL A 1 317 ? -15.666 13.397 0.677 1.00 58.13 313 VAL A C 1
ATOM 2335 O O . VAL A 1 317 ? -16.890 13.524 0.670 1.00 60.02 313 VAL A O 1
ATOM 2339 N N . ARG A 1 318 ? -15.028 12.504 -0.084 1.00 59.21 314 ARG A N 1
ATOM 2340 C CA . ARG A 1 318 ? -15.743 11.672 -1.075 1.00 62.81 314 ARG A CA 1
ATOM 2341 C C . ARG A 1 318 ? -16.744 10.667 -0.501 1.00 64.91 314 ARG A C 1
ATOM 2342 O O . ARG A 1 318 ? -17.619 10.219 -1.227 1.00 68.15 314 ARG A O 1
ATOM 2350 N N . SER A 1 319 ? -16.636 10.318 0.779 1.00 63.49 315 SER A N 1
ATOM 2351 C CA . SER A 1 319 ? -17.507 9.288 1.373 1.00 65.86 315 SER A CA 1
ATOM 2352 C C . SER A 1 319 ? -18.805 9.871 1.931 1.00 66.68 315 SER A C 1
ATOM 2353 O O . SER A 1 319 ? -18.798 10.521 2.980 1.00 64.67 315 SER A O 1
#

Secondary structure (DSSP, 8-state):
--TT--HHHHHHHHT-HHHHHHHHHTT--TT---TT---HHHHHHHH--HHHHHHHHHH------BTTB-HHHHH----HHHHHHHHHHHHHHT--HHHHT----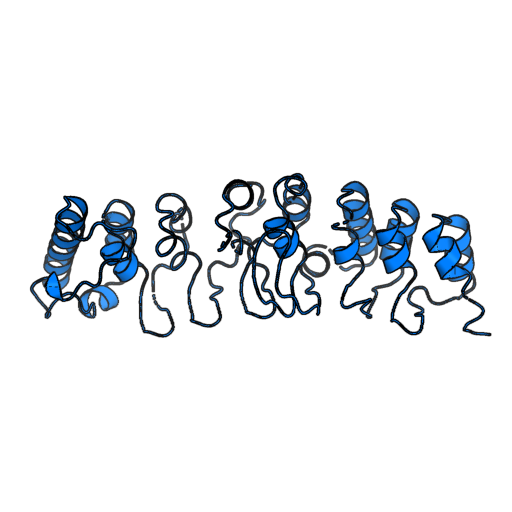--EEEETTEEEEES---HHHHHHHS-GGG---HHHHHHT--TT---TTS----------HHHHH----S-SSS--TT---TT---TTHHHHTTT-TTT------------TTS--HHHHHHHT--HHHHHHHHHS-HHHHHT-TTBSSSSB-GGG----TTS-SS--HHHHHHHHHHHHHHHHHHT-

Nearest PDB structures (foldseek):
  3ljn-assembly1_A  TM=1.001E+00  e=1.548E-43  Leishmania major strain Friedlin
  4hrl-assembly1_A  TM=7.721E-01  e=1.612E-06  synthetic construct
  6mog-assembly1_B-2  TM=7.575E-01  e=1.141E-05  synthetic construct
  6gvm-assembly1_D  TM=7.030E-01  e=5.316E-06  synthetic construct
  5kba-assembly1_B  TM=7.374E-01  e=3.108E-05  synthetic construct

Organism: Leishmania major (NCBI:tx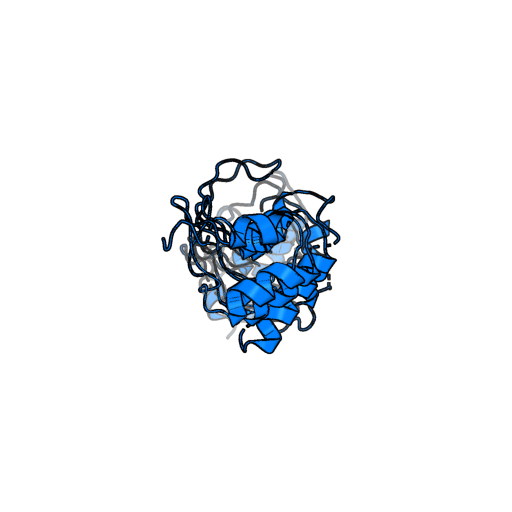id5664)